Protein AF-A0A1C3L3U2-F1 (afdb_monomer)

Nearest PDB structures (foldseek):
  8bwc-assembly1_D  TM=9.252E-01  e=3.287E-11  Escherichia coli
  7tt1-assembly1_D  TM=9.263E-01  e=5.693E-11  Escherichia coli
  6sn7-assembly1_D  TM=9.229E-01  e=4.963E-11  Escherichia coli
  2yhc-assembly1_A  TM=8.896E-01  e=2.147E-10  Escherichia coli BL21(DE3)
  6sn0-assembly1_D  TM=9.068E-01  e=1.422E-10  Escherichia coli

Sequence (236 aa):
MQIKYITLAYSIGLLLIGCLNQDCLNHKNILIKNNPSDIYLYAQQKLYNGNCNNDTLIAIKNFKFLKNYNLITSYAQQIQLNLIYAYYKLTSFSFAQSSINNFLLFNSNHPNIDYVIYMQGLINMARDSNNLLQGLFGINSNTNTKYVRTALLNFIQLINTYPNSQYSDNIKYIIYLKNSIADYELSIIKYYYKCESYIAVNKRVEKMLRNFENTKAIKKALFFYEKSYEKLYLNY

Mean predicted aligned error: 10.49 Å

Secondary structure (DSSP, 8-state):
--SHHHHHHHHHGGGSSTTTHHHHHHHHHHHHHS-HHHHHHHHHHHHHS--SHHHHHHHHHHHHHHHHTT--STTHHHHHHHHHHHHHHTT-HHHHHHHHHHHHHH-TT-TTHHHHHHHHHHHHHHHTTHHHHHHHTT------THHHHHHHHHHHHHHHH-TTSTTTT-HHHHHHHHHHHHHHHHHHHHHHHHTT-HHHHHHHHHHHHHH-TT-HHHHHHHHHHHHHHHHHHTT-

InterPro domains:
  IPR011990 Tetratricopeptide-like helical domain superfamily [G3DSA:1.25.40.10] (34-235)
  IPR017689 Outer membrane protein assembly factor BamD [TIGR03302] (5-234)
  IPR039565 Outer membrane lipoprotein BamD-like [PF13525] (34-234)

pLDDT: mean 83.55, std 17.19, range [43.31, 97.81]

Solvent-accessible surface area (backbone atoms only — not comparable to full-atom values): 13063 Å² total; per-residue (Å²): 143,70,73,76,62,59,63,59,54,61,65,60,65,69,68,74,73,65,78,70,54,57,63,57,52,52,54,52,53,55,63,74,74,48,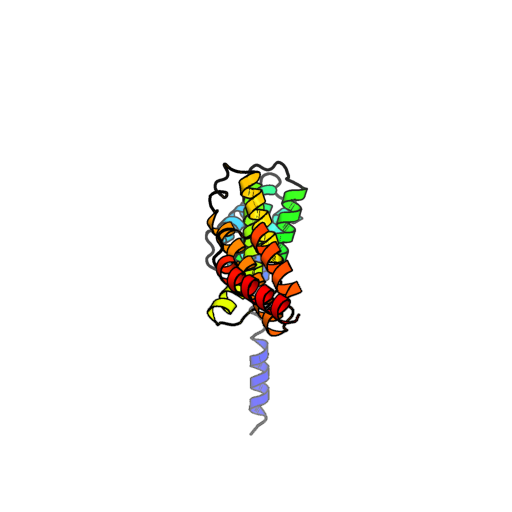57,60,67,55,45,50,51,52,19,49,47,23,53,74,73,36,92,47,71,66,32,32,52,51,16,47,53,42,43,47,51,41,58,76,67,62,62,48,72,93,50,45,67,57,44,51,54,50,43,29,50,43,23,50,76,67,67,36,48,70,62,17,51,54,45,44,55,51,44,52,72,78,44,76,83,46,92,63,48,60,57,51,38,48,51,51,16,52,47,27,42,54,73,46,43,73,47,57,60,30,54,75,69,70,44,78,68,90,63,77,60,60,38,41,52,53,13,38,50,32,49,52,48,34,37,73,76,34,65,86,40,93,75,35,80,54,54,64,57,47,55,50,40,49,42,56,53,36,46,53,54,39,54,52,37,55,50,32,49,75,67,68,35,34,71,60,25,42,57,49,42,57,51,41,59,78,72,36,68,96,37,75,36,49,66,60,34,49,56,54,37,56,53,27,50,53,56,63,64,70,76,111

Organism: NCBI:txid1835721

Foldseek 3Di:
DPPVVVVVVVVVVVPPPPPPVPVVVVLVVVLVPDQLVVLQVQLVCLLPVNPDLVSLVSSLVSLCVCQVVVRDPPCNLVSLVSNLSSCVVNLVLVSNVVSLVVSCVPPVPPPCNLVSLLSLLVSLVVVCCVVVVCVVVVNPPLDDCVSLVSSLVSLVCSCVVPVPDPSNVPCVSNLVSLLVVLVSLLVVLVVCVVVLVLVVLQVSLVVCVVRRPPHPSNVVSVVSNVVSVVSVVVVD

Structure (mmCIF, N/CA/C/O backbone):
data_AF-A0A1C3L3U2-F1
#
_entry.id   AF-A0A1C3L3U2-F1
#
loop_
_atom_site.group_PDB
_atom_site.id
_atom_site.type_symbol
_atom_site.label_atom_id
_atom_site.label_alt_id
_atom_site.label_comp_id
_atom_site.label_asym_id
_atom_site.label_entity_id
_atom_site.label_seq_id
_atom_site.pdbx_PDB_ins_code
_atom_site.Cartn_x
_atom_site.Cartn_y
_atom_site.Cartn_z
_atom_site.occupancy
_atom_site.B_iso_or_equiv
_atom_site.auth_seq_id
_atom_site.auth_comp_id
_atom_site.auth_asym_id
_atom_site.auth_atom_id
_atom_site.pdbx_PDB_model_num
ATOM 1 N N . MET A 1 1 ? 58.243 -28.781 17.126 1.00 51.75 1 MET A N 1
ATOM 2 C CA . MET A 1 1 ? 57.515 -29.049 15.862 1.00 51.75 1 MET A CA 1
ATOM 3 C C . MET A 1 1 ? 56.218 -28.224 15.762 1.00 51.75 1 MET A C 1
ATOM 5 O O . MET A 1 1 ? 55.144 -28.799 15.695 1.00 51.75 1 MET A O 1
ATOM 9 N N . GLN A 1 2 ? 56.279 -26.885 15.758 1.00 52.62 2 GLN A N 1
ATOM 10 C CA . GLN A 1 2 ? 55.066 -26.037 15.651 1.00 52.62 2 GLN A CA 1
ATOM 11 C C . GLN A 1 2 ? 55.178 -24.897 14.618 1.00 52.62 2 GLN A C 1
ATOM 13 O O . GLN A 1 2 ? 54.177 -24.288 14.269 1.00 52.62 2 GLN A O 1
ATOM 18 N N . ILE A 1 3 ? 56.363 -24.661 14.042 1.00 56.56 3 ILE A N 1
ATOM 19 C CA . ILE A 1 3 ? 56.593 -23.543 13.104 1.00 56.56 3 ILE A CA 1
ATOM 20 C C . ILE A 1 3 ? 56.207 -23.898 11.650 1.00 56.56 3 ILE A C 1
ATOM 22 O O . ILE A 1 3 ? 55.901 -23.012 10.861 1.00 56.56 3 ILE A O 1
ATOM 26 N N . LYS A 1 4 ? 56.123 -25.190 11.290 1.00 49.16 4 LYS A N 1
ATOM 27 C CA . LYS A 1 4 ? 55.771 -25.627 9.919 1.00 49.16 4 LYS A CA 1
ATOM 28 C C . LYS A 1 4 ? 54.287 -25.456 9.555 1.00 49.16 4 LYS A C 1
ATOM 30 O O . LYS A 1 4 ? 53.963 -25.431 8.375 1.00 49.16 4 LYS A O 1
ATOM 35 N N . TYR A 1 5 ? 53.395 -25.332 10.539 1.00 54.31 5 TYR A N 1
ATOM 36 C CA . TYR A 1 5 ? 51.950 -25.225 10.291 1.00 54.31 5 TYR A CA 1
ATOM 37 C C . TYR A 1 5 ? 51.476 -23.781 10.062 1.00 54.31 5 TYR A C 1
ATOM 39 O O . TYR A 1 5 ? 50.446 -23.568 9.430 1.00 54.31 5 TYR A O 1
ATOM 47 N N . ILE A 1 6 ? 52.246 -22.784 10.511 1.00 56.19 6 ILE A N 1
ATOM 48 C CA . ILE A 1 6 ? 51.883 -21.362 10.383 1.00 56.19 6 ILE A CA 1
ATOM 49 C C . ILE A 1 6 ? 52.125 -20.861 8.950 1.00 56.19 6 ILE A C 1
ATOM 51 O O . ILE A 1 6 ? 51.336 -20.081 8.421 1.00 56.19 6 ILE A O 1
ATOM 55 N N . THR A 1 7 ? 53.162 -21.361 8.273 1.00 54.81 7 THR A N 1
ATOM 56 C CA . THR A 1 7 ? 53.458 -20.994 6.878 1.00 54.81 7 THR A CA 1
ATOM 57 C C . THR A 1 7 ? 52.479 -21.615 5.877 1.00 54.81 7 THR A C 1
ATOM 59 O O . THR A 1 7 ? 52.235 -21.024 4.829 1.00 54.81 7 THR A O 1
ATOM 62 N N . LEU A 1 8 ? 51.860 -22.754 6.212 1.00 51.31 8 LEU A N 1
ATOM 63 C CA . LEU A 1 8 ? 50.839 -23.396 5.376 1.00 51.31 8 LEU A CA 1
ATOM 64 C C . LEU A 1 8 ? 49.473 -22.684 5.458 1.00 51.31 8 LEU A C 1
ATOM 66 O O . LEU A 1 8 ? 48.711 -22.690 4.498 1.00 51.31 8 LEU A O 1
ATOM 70 N N . ALA A 1 9 ? 49.163 -22.036 6.585 1.00 54.53 9 ALA A N 1
ATOM 71 C CA . ALA A 1 9 ? 47.916 -21.285 6.749 1.00 54.53 9 ALA A CA 1
ATOM 72 C C . ALA A 1 9 ? 47.908 -19.974 5.938 1.00 54.53 9 ALA A C 1
ATOM 74 O O . ALA A 1 9 ? 46.864 -19.556 5.437 1.00 54.53 9 ALA A O 1
ATOM 75 N N . TYR A 1 10 ? 49.077 -19.351 5.752 1.00 53.47 10 TYR A N 1
ATOM 76 C CA . TYR A 1 10 ? 49.203 -18.097 5.001 1.00 53.47 10 TYR A CA 1
ATOM 77 C C . TYR A 1 10 ? 49.028 -18.272 3.483 1.00 53.47 10 TYR A C 1
ATOM 79 O O . TYR A 1 10 ? 48.541 -17.360 2.818 1.00 53.47 10 TYR A O 1
ATOM 87 N N . SER A 1 11 ? 49.358 -19.442 2.925 1.00 51.50 11 SER A N 1
ATOM 88 C CA . SER A 1 11 ? 49.170 -19.717 1.492 1.00 51.50 11 SER A CA 1
ATOM 89 C C . SER A 1 11 ? 47.718 -20.048 1.121 1.00 51.50 11 SER A C 1
ATOM 91 O O . SER A 1 11 ? 47.313 -19.819 -0.016 1.00 51.50 11 SER A O 1
ATOM 93 N N . ILE A 1 12 ? 46.906 -20.511 2.077 1.00 54.34 12 ILE A N 1
ATOM 94 C CA . ILE A 1 12 ? 45.480 -20.817 1.861 1.00 54.34 12 ILE A CA 1
ATOM 95 C C . ILE A 1 12 ? 44.616 -19.542 1.946 1.00 54.34 12 ILE A C 1
ATOM 97 O O . ILE A 1 12 ? 43.594 -19.439 1.268 1.00 54.34 12 ILE A O 1
ATOM 101 N N . GLY A 1 13 ? 45.053 -18.521 2.695 1.00 48.56 13 GLY A N 1
ATOM 102 C CA . GLY A 1 13 ? 44.336 -17.243 2.830 1.00 48.56 13 GLY A CA 1
ATOM 103 C C . GLY A 1 13 ? 44.282 -16.383 1.558 1.00 48.56 13 GLY A C 1
ATOM 104 O O . GLY A 1 13 ? 43.363 -15.583 1.398 1.00 48.56 13 GLY A O 1
ATOM 105 N N . LEU A 1 14 ? 45.216 -16.566 0.618 1.00 51.41 14 LEU A N 1
ATOM 106 C CA . LEU A 1 14 ? 45.294 -15.775 -0.621 1.00 51.41 14 LEU A CA 1
ATOM 107 C C . LEU A 1 14 ? 44.433 -16.313 -1.778 1.00 51.41 14 LEU A C 1
ATOM 109 O O . LEU A 1 14 ? 44.274 -15.625 -2.783 1.00 51.41 14 LEU A O 1
ATOM 113 N N . LEU A 1 15 ? 43.824 -17.495 -1.640 1.00 49.16 15 LEU A N 1
ATOM 114 C CA . LEU A 1 15 ? 43.011 -18.115 -2.698 1.00 49.16 15 LEU A CA 1
ATOM 115 C C . LEU A 1 15 ? 41.508 -17.796 -2.625 1.00 49.16 15 LEU A C 1
ATOM 117 O O . LEU A 1 15 ? 40.779 -18.101 -3.565 1.00 49.16 15 LEU A O 1
ATOM 121 N N . LEU A 1 16 ? 41.029 -17.133 -1.568 1.00 50.16 16 LEU A N 1
ATOM 122 C CA . LEU A 1 16 ? 39.590 -16.875 -1.381 1.00 50.16 16 LEU A CA 1
ATOM 123 C C . LEU A 1 16 ? 39.114 -15.476 -1.805 1.00 50.16 16 LEU A C 1
ATOM 125 O O . LEU A 1 16 ? 37.917 -15.206 -1.774 1.00 50.16 16 LEU A O 1
ATOM 129 N N . ILE A 1 17 ? 40.004 -14.596 -2.272 1.00 54.94 17 ILE A N 1
ATOM 130 C CA . ILE A 1 17 ? 39.632 -13.223 -2.679 1.00 54.94 17 ILE A CA 1
ATOM 131 C C . ILE A 1 17 ? 39.402 -13.117 -4.207 1.00 54.94 17 ILE A C 1
ATOM 133 O O . ILE A 1 17 ? 38.905 -12.111 -4.709 1.00 54.94 17 ILE A O 1
ATOM 137 N N . GLY A 1 18 ? 39.684 -14.179 -4.970 1.00 48.53 18 GLY A N 1
ATOM 138 C CA . GLY A 1 18 ? 39.635 -14.156 -6.439 1.00 48.53 18 GLY A CA 1
ATOM 139 C C . GLY A 1 18 ? 38.252 -14.303 -7.092 1.00 48.53 18 GLY A C 1
ATOM 140 O O . GLY A 1 18 ? 38.104 -13.957 -8.260 1.00 48.53 18 GLY A O 1
ATOM 141 N N . CYS A 1 19 ? 37.224 -14.784 -6.386 1.00 49.25 19 CYS A N 1
ATOM 142 C CA . CYS A 1 19 ? 35.981 -15.223 -7.046 1.00 49.25 19 CYS A CA 1
ATOM 143 C C . CYS A 1 19 ? 34.857 -14.175 -7.136 1.00 49.25 19 CYS A C 1
ATOM 145 O O . CYS A 1 19 ? 33.821 -14.462 -7.723 1.00 49.25 19 CYS A O 1
ATOM 147 N N . LEU A 1 20 ? 35.030 -12.956 -6.612 1.00 46.34 20 LEU A N 1
ATOM 148 C CA . LEU A 1 20 ? 33.982 -11.918 -6.684 1.00 46.34 20 LEU A CA 1
ATOM 149 C C . LEU A 1 20 ? 34.154 -10.938 -7.857 1.00 46.34 20 LEU A C 1
ATOM 151 O O . LEU A 1 20 ? 33.200 -10.269 -8.256 1.00 46.34 20 LEU A O 1
ATOM 155 N N . ASN A 1 21 ? 35.350 -10.862 -8.448 1.00 51.50 21 ASN A N 1
ATOM 156 C CA . ASN A 1 21 ? 35.651 -9.862 -9.477 1.00 51.50 21 ASN A CA 1
ATOM 157 C C . ASN A 1 21 ? 35.354 -10.343 -10.906 1.00 51.50 21 ASN A C 1
ATOM 159 O O . ASN A 1 21 ? 35.013 -9.520 -11.759 1.00 51.50 21 ASN A O 1
ATOM 163 N N . GLN A 1 22 ? 35.421 -11.654 -11.163 1.00 50.91 22 GLN A N 1
ATOM 164 C CA . GLN A 1 22 ? 35.251 -12.230 -12.502 1.00 50.91 22 GLN A CA 1
ATOM 165 C C . GLN A 1 22 ? 33.840 -11.970 -13.062 1.00 50.91 22 GLN A C 1
ATOM 167 O O . GLN A 1 22 ? 33.704 -11.465 -14.176 1.00 50.91 22 GLN A O 1
ATOM 172 N N . ASP A 1 23 ? 32.789 -12.208 -12.273 1.00 53.84 23 ASP A N 1
ATOM 173 C CA . ASP A 1 23 ? 31.394 -12.033 -12.711 1.00 53.84 23 ASP A CA 1
ATOM 174 C C . ASP A 1 23 ? 31.020 -10.561 -12.931 1.00 53.84 23 ASP A C 1
ATOM 176 O O . ASP A 1 23 ? 30.289 -10.208 -13.863 1.00 53.84 23 ASP A O 1
ATOM 180 N N . CYS A 1 24 ? 31.565 -9.668 -12.101 1.00 52.47 24 CYS A N 1
ATOM 181 C CA . CYS A 1 24 ? 31.302 -8.235 -12.191 1.00 52.47 24 CYS A C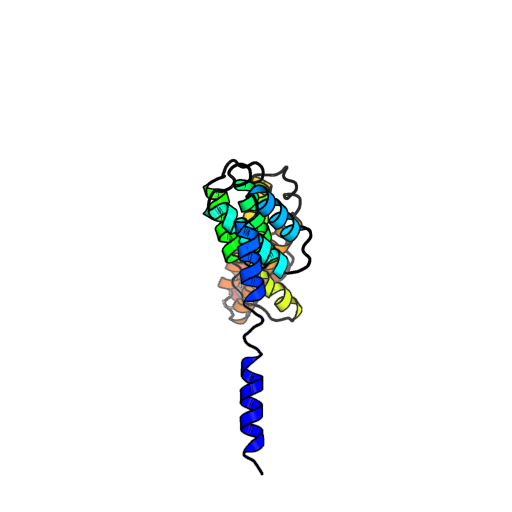A 1
ATOM 182 C C . CYS A 1 24 ? 31.976 -7.607 -13.424 1.00 52.47 24 CYS A C 1
ATOM 184 O O . CYS A 1 24 ? 31.360 -6.786 -14.115 1.00 52.47 24 CYS A O 1
ATOM 186 N N . LEU A 1 25 ? 33.209 -8.032 -13.732 1.00 49.09 25 LEU A N 1
ATOM 187 C CA . LEU A 1 25 ? 33.948 -7.628 -14.931 1.00 49.09 25 LEU A CA 1
ATOM 188 C C . LEU A 1 25 ? 33.316 -8.204 -16.203 1.00 49.09 25 LEU A C 1
ATOM 190 O O . LEU A 1 25 ? 33.133 -7.469 -17.175 1.00 49.09 25 LEU A O 1
ATOM 194 N N . ASN A 1 26 ? 32.885 -9.467 -16.180 1.00 55.78 26 ASN A N 1
ATOM 195 C CA . ASN A 1 26 ? 32.249 -10.099 -17.333 1.00 55.78 26 ASN A CA 1
ATOM 196 C C . ASN A 1 26 ? 30.896 -9.439 -17.666 1.00 55.78 26 ASN A C 1
ATOM 198 O O . ASN A 1 26 ? 30.629 -9.105 -18.818 1.00 55.78 26 ASN A O 1
ATOM 202 N N . HIS A 1 27 ? 30.082 -9.106 -16.655 1.00 57.19 27 HIS A N 1
ATOM 203 C CA . HIS A 1 27 ? 28.844 -8.339 -16.849 1.00 57.19 27 HIS A CA 1
ATOM 204 C C . HIS A 1 27 ? 29.103 -6.927 -17.404 1.00 57.19 27 HIS A C 1
ATOM 206 O O . HIS A 1 27 ? 28.310 -6.418 -18.199 1.00 57.19 27 HIS A O 1
ATOM 212 N N . LYS A 1 28 ? 30.172 -6.249 -16.971 1.00 54.78 28 LYS A N 1
ATOM 213 C CA . LYS A 1 28 ? 30.525 -4.920 -17.497 1.00 54.78 28 LYS A CA 1
ATOM 214 C C . LYS A 1 28 ? 30.929 -5.004 -18.974 1.00 54.78 28 LYS A C 1
ATOM 216 O O . LYS A 1 28 ? 30.507 -4.159 -19.753 1.00 54.78 28 LYS A O 1
ATOM 221 N N . ASN A 1 29 ? 31.648 -6.053 -19.367 1.00 55.19 29 ASN A N 1
ATOM 222 C CA . ASN A 1 29 ? 32.019 -6.293 -20.762 1.00 55.19 29 ASN A CA 1
ATOM 223 C C . ASN A 1 29 ? 30.812 -6.647 -21.647 1.00 55.19 29 ASN A C 1
ATOM 225 O O . ASN A 1 29 ? 30.734 -6.170 -22.776 1.00 55.19 29 ASN A O 1
ATOM 229 N N . ILE A 1 30 ? 29.835 -7.400 -21.128 1.00 58.62 30 ILE A N 1
ATOM 230 C CA . ILE A 1 30 ? 28.567 -7.689 -21.829 1.00 58.62 30 ILE A CA 1
ATOM 231 C C . ILE A 1 30 ? 27.774 -6.396 -22.098 1.00 58.62 30 ILE A C 1
ATOM 233 O O . ILE A 1 30 ? 27.254 -6.207 -23.192 1.00 58.62 30 ILE A O 1
ATOM 237 N N . LEU A 1 31 ? 27.725 -5.475 -21.130 1.00 60.31 31 LEU A N 1
ATOM 238 C CA . LEU A 1 31 ? 27.042 -4.180 -21.274 1.00 60.31 31 LEU A CA 1
ATOM 239 C C . LEU A 1 31 ? 27.673 -3.261 -22.330 1.00 60.31 31 LEU A C 1
ATOM 241 O O . LEU A 1 31 ? 26.962 -2.499 -22.972 1.00 60.31 31 LEU A O 1
ATOM 245 N N . ILE A 1 32 ? 28.998 -3.302 -22.486 1.00 56.84 32 ILE A N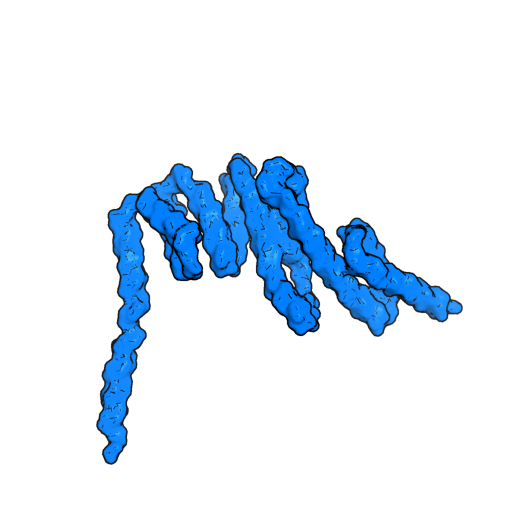 1
ATOM 246 C CA . ILE A 1 32 ? 29.744 -2.415 -23.396 1.00 56.84 32 ILE A CA 1
ATOM 247 C C . ILE A 1 32 ? 29.670 -2.906 -24.851 1.00 56.84 32 ILE A C 1
ATOM 249 O O . ILE A 1 32 ? 29.830 -2.114 -25.775 1.00 56.84 32 ILE A O 1
ATOM 253 N N . LYS A 1 33 ? 29.420 -4.202 -25.069 1.00 60.84 33 LYS A N 1
ATOM 254 C CA . LYS A 1 33 ? 29.471 -4.827 -26.398 1.00 60.84 33 LYS A CA 1
ATOM 255 C C . LYS A 1 33 ? 28.118 -4.878 -27.124 1.00 60.84 33 LYS A C 1
ATOM 257 O O . LYS A 1 33 ? 28.099 -5.084 -28.333 1.00 60.84 33 LYS A O 1
ATOM 262 N N . ASN A 1 34 ? 27.009 -4.683 -26.411 1.00 68.12 34 ASN A N 1
ATOM 263 C CA . ASN A 1 34 ? 25.662 -4.936 -26.927 1.00 68.12 34 ASN A CA 1
ATOM 264 C C . ASN A 1 34 ? 24.915 -3.635 -27.280 1.00 68.12 34 ASN A C 1
ATOM 266 O O . ASN A 1 34 ? 25.027 -2.635 -26.571 1.00 68.12 34 ASN A O 1
ATOM 270 N N . ASN A 1 35 ? 24.109 -3.656 -28.350 1.00 85.94 35 ASN A N 1
ATOM 271 C CA . ASN A 1 35 ? 23.211 -2.552 -28.712 1.00 85.94 35 ASN A CA 1
ATOM 272 C C . ASN A 1 35 ? 22.197 -2.321 -27.566 1.00 85.94 35 ASN A C 1
ATOM 274 O O . ASN A 1 35 ? 21.740 -3.302 -26.972 1.00 85.94 35 ASN A O 1
ATOM 278 N N . PRO A 1 36 ? 21.803 -1.073 -27.233 1.00 87.88 36 PRO A N 1
ATOM 279 C CA . PRO A 1 36 ? 20.778 -0.804 -26.224 1.00 87.88 36 PRO A CA 1
ATOM 280 C C . PRO A 1 36 ? 19.539 -1.716 -26.282 1.00 87.88 36 PRO A C 1
ATOM 282 O O . PRO A 1 36 ? 19.089 -2.199 -25.241 1.00 87.88 36 PRO A O 1
ATOM 285 N N . SER A 1 37 ? 19.022 -2.023 -27.477 1.00 89.00 37 SER A N 1
ATOM 286 C CA . SER A 1 37 ? 17.882 -2.943 -27.638 1.00 89.00 37 SER A CA 1
ATOM 287 C C . SER A 1 37 ? 18.163 -4.350 -27.089 1.00 89.00 37 SER A C 1
ATOM 289 O O . SER A 1 37 ? 17.319 -4.929 -26.405 1.00 89.00 37 SER A O 1
ATOM 291 N N . ASP A 1 38 ? 19.364 -4.883 -27.312 1.00 90.31 38 ASP A N 1
ATOM 292 C CA . ASP A 1 38 ? 19.758 -6.211 -26.829 1.00 90.31 38 ASP A CA 1
ATOM 293 C C . ASP A 1 38 ? 19.882 -6.226 -25.305 1.00 90.31 38 ASP A C 1
ATOM 295 O O . ASP A 1 38 ? 19.449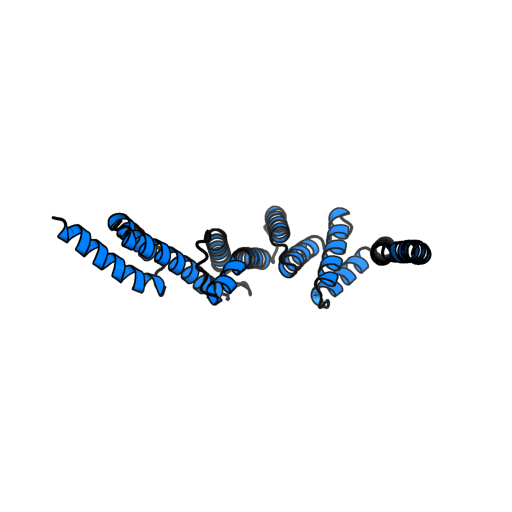 -7.168 -24.641 1.00 90.31 38 ASP A O 1
ATOM 299 N N . ILE A 1 39 ? 20.415 -5.143 -24.728 1.00 91.00 39 ILE A N 1
ATOM 300 C CA . ILE A 1 39 ? 20.486 -4.954 -23.273 1.00 91.00 39 ILE A CA 1
ATOM 301 C C . ILE A 1 39 ? 19.074 -4.949 -22.674 1.00 91.00 39 ILE A C 1
ATOM 303 O O . ILE A 1 39 ? 18.843 -5.549 -21.621 1.00 91.00 39 ILE A O 1
ATOM 307 N N . TYR A 1 40 ? 18.117 -4.299 -23.340 1.00 92.94 40 TYR A N 1
ATOM 308 C CA . TYR A 1 40 ? 16.726 -4.251 -22.899 1.00 92.94 40 TYR A CA 1
ATOM 309 C C . TYR A 1 40 ? 16.062 -5.633 -22.935 1.00 92.94 40 TYR A C 1
ATOM 311 O O . TYR A 1 40 ? 15.445 -6.039 -21.947 1.00 92.94 40 TYR A O 1
ATOM 319 N N . LEU A 1 41 ? 16.218 -6.377 -24.034 1.00 92.62 41 LEU A N 1
ATOM 320 C CA . LEU A 1 41 ? 15.684 -7.736 -24.169 1.00 92.62 41 LEU A CA 1
ATOM 321 C C . LEU A 1 41 ? 16.305 -8.690 -23.145 1.00 92.62 41 LEU A C 1
ATOM 323 O O . LEU A 1 41 ? 15.584 -9.434 -22.480 1.00 92.62 41 LEU A O 1
ATOM 327 N N . TYR A 1 42 ? 17.620 -8.608 -22.941 1.00 92.25 42 TYR A N 1
ATOM 328 C CA . TYR A 1 42 ? 18.318 -9.386 -21.922 1.00 92.25 42 TYR A CA 1
ATOM 329 C C . TYR A 1 42 ? 17.799 -9.075 -20.510 1.00 92.25 42 TYR A C 1
ATOM 331 O O . TYR A 1 42 ? 17.528 -9.984 -19.723 1.00 92.25 42 TYR A O 1
ATOM 339 N N . ALA A 1 43 ? 17.591 -7.795 -20.190 1.00 94.25 43 ALA A N 1
ATOM 340 C CA . ALA A 1 43 ? 17.028 -7.380 -18.909 1.00 94.25 43 ALA A CA 1
ATOM 341 C C . ALA A 1 43 ? 15.598 -7.903 -18.703 1.00 94.25 43 ALA A C 1
ATOM 343 O O . ALA A 1 43 ? 15.274 -8.378 -17.614 1.00 94.25 43 ALA A O 1
ATOM 344 N N . GLN A 1 44 ? 14.753 -7.861 -19.738 1.00 94.31 44 GLN A N 1
ATOM 345 C CA . GLN A 1 44 ? 13.408 -8.435 -19.691 1.00 94.31 44 GLN A CA 1
ATOM 346 C C . GLN A 1 44 ? 13.438 -9.944 -19.460 1.00 94.31 44 GLN A C 1
ATOM 348 O O . GLN A 1 44 ? 12.747 -10.436 -18.570 1.00 94.31 44 GLN A O 1
ATOM 353 N N . GLN A 1 45 ? 14.272 -10.670 -20.206 1.00 94.19 45 GLN A N 1
ATOM 354 C CA . GLN A 1 45 ? 14.427 -12.112 -20.036 1.00 94.19 45 GLN A CA 1
ATOM 355 C C . GLN A 1 45 ? 14.824 -12.445 -18.594 1.00 94.19 45 GLN A C 1
ATOM 357 O O . GLN A 1 45 ? 14.239 -13.331 -17.978 1.00 94.19 45 GLN A O 1
ATOM 362 N N . LYS A 1 46 ? 15.771 -11.699 -18.018 1.00 93.06 46 LYS A N 1
ATOM 363 C CA . LYS A 1 46 ? 16.191 -11.878 -16.623 1.00 93.06 46 LYS A CA 1
ATOM 364 C C . LYS A 1 46 ? 15.104 -11.527 -15.609 1.00 93.06 46 LYS A C 1
ATOM 366 O O . LYS A 1 46 ? 15.018 -12.174 -14.569 1.00 93.06 46 LYS A O 1
ATOM 371 N N . LEU A 1 47 ? 14.253 -10.548 -15.900 1.00 93.94 47 LEU A N 1
ATOM 372 C CA . LEU A 1 47 ? 13.155 -10.166 -15.013 1.00 93.94 47 LEU A CA 1
ATOM 373 C C . LEU A 1 47 ? 12.028 -11.210 -14.985 1.00 93.94 47 LEU A C 1
ATOM 375 O O . LEU A 1 47 ? 11.567 -11.576 -13.899 1.00 93.94 47 LEU A O 1
ATOM 379 N N . TYR A 1 48 ? 11.595 -11.666 -16.164 1.00 89.50 48 TYR A N 1
ATOM 380 C CA . TYR A 1 48 ? 10.401 -12.502 -16.333 1.00 89.50 48 TYR A CA 1
ATOM 381 C C . TYR A 1 48 ? 10.695 -14.004 -16.334 1.00 89.50 48 TYR A C 1
ATOM 383 O O . TYR A 1 48 ? 9.916 -14.761 -15.765 1.00 89.50 48 TYR A O 1
ATOM 391 N N . ASN A 1 49 ? 11.834 -14.429 -16.886 1.00 86.31 49 ASN A N 1
ATOM 392 C CA . ASN A 1 49 ? 12.217 -15.846 -16.956 1.00 86.31 49 ASN A CA 1
ATOM 393 C C . ASN A 1 49 ? 13.251 -16.222 -15.879 1.00 86.31 49 ASN A C 1
ATOM 395 O O . ASN A 1 49 ? 13.629 -17.385 -15.761 1.00 86.31 49 ASN A O 1
ATOM 399 N N . GLY A 1 50 ? 13.747 -15.239 -15.120 1.00 73.69 50 GLY A N 1
ATOM 400 C CA . GLY A 1 50 ? 14.677 -15.458 -14.017 1.00 73.69 50 GLY A CA 1
ATOM 401 C C . GLY A 1 50 ? 13.966 -15.959 -12.761 1.00 73.69 50 GLY A C 1
ATOM 402 O O . GLY A 1 50 ? 13.027 -15.326 -12.264 1.00 73.69 50 GLY A O 1
ATOM 403 N N . ASN A 1 51 ? 14.473 -17.062 -12.210 1.00 78.88 51 ASN A N 1
ATOM 404 C CA . ASN A 1 51 ? 13.912 -17.713 -11.021 1.00 78.88 51 ASN A CA 1
ATOM 405 C C . ASN A 1 51 ? 14.517 -17.194 -9.709 1.00 78.88 51 ASN A C 1
ATOM 407 O O . ASN A 1 51 ? 13.985 -17.468 -8.636 1.00 78.88 51 ASN A O 1
ATOM 411 N N . CYS A 1 52 ? 15.614 -16.436 -9.781 1.00 84.94 52 CYS A N 1
ATOM 412 C CA . CYS A 1 52 ? 16.393 -16.041 -8.613 1.00 84.94 52 CYS A CA 1
ATOM 413 C C . CYS A 1 52 ? 16.454 -14.517 -8.436 1.00 84.94 52 CYS A C 1
ATOM 415 O O . CYS A 1 52 ? 16.399 -13.738 -9.393 1.00 84.94 52 CYS A O 1
ATOM 417 N N . ASN A 1 53 ? 16.681 -14.079 -7.194 1.00 90.31 53 ASN A N 1
ATOM 418 C CA . ASN A 1 53 ? 16.912 -12.665 -6.872 1.00 90.31 53 ASN A CA 1
ATOM 419 C C . ASN A 1 53 ? 18.109 -12.083 -7.644 1.00 90.31 53 ASN A C 1
ATOM 421 O O . ASN A 1 53 ? 18.072 -10.922 -8.049 1.00 90.31 53 ASN A O 1
ATOM 425 N N . ASN A 1 54 ? 19.137 -12.896 -7.913 1.00 91.00 54 ASN A N 1
ATOM 426 C CA . ASN A 1 54 ? 20.302 -12.470 -8.686 1.00 91.00 54 ASN A CA 1
ATOM 427 C C . ASN A 1 54 ? 19.937 -12.046 -10.121 1.00 91.00 54 ASN A C 1
ATOM 429 O O . ASN A 1 54 ? 20.390 -11.004 -10.588 1.00 91.00 54 ASN A O 1
ATOM 433 N N . ASP A 1 55 ? 19.052 -12.781 -10.802 1.00 91.25 55 ASP A N 1
ATOM 434 C CA . ASP A 1 55 ? 18.593 -12.399 -12.144 1.00 91.25 55 ASP A CA 1
ATOM 435 C C . ASP A 1 55 ? 17.811 -11.079 -12.113 1.00 91.25 55 ASP A C 1
ATOM 437 O O . ASP A 1 55 ? 17.981 -10.221 -12.979 1.00 91.25 55 ASP A O 1
ATOM 441 N N . THR A 1 56 ? 17.016 -10.860 -11.064 1.00 93.38 56 THR A N 1
ATOM 442 C CA . THR A 1 56 ? 16.284 -9.596 -10.893 1.00 93.38 56 THR A CA 1
ATOM 443 C C . THR A 1 56 ? 17.240 -8.423 -10.627 1.00 93.38 56 THR A C 1
ATOM 445 O O . THR A 1 56 ? 17.035 -7.329 -11.154 1.00 93.38 56 THR A O 1
ATOM 448 N N . LEU A 1 57 ? 18.331 -8.636 -9.880 1.00 94.81 57 LEU A N 1
ATOM 449 C CA . LEU A 1 57 ? 19.394 -7.637 -9.694 1.00 94.81 57 LEU A CA 1
ATOM 450 C C . LEU A 1 57 ? 20.102 -7.300 -11.013 1.00 94.81 57 LEU A C 1
ATOM 452 O O . LEU A 1 57 ? 20.338 -6.123 -11.300 1.00 94.81 57 LEU A O 1
ATOM 456 N N . ILE A 1 58 ? 20.389 -8.313 -11.836 1.00 92.56 58 ILE A N 1
ATOM 457 C CA . ILE A 1 58 ? 20.932 -8.136 -13.189 1.00 92.56 58 ILE A CA 1
ATOM 458 C C . ILE A 1 58 ? 19.967 -7.290 -14.026 1.00 92.56 58 ILE A C 1
ATOM 460 O O . ILE A 1 58 ? 20.387 -6.297 -14.624 1.00 92.56 58 ILE A O 1
ATOM 464 N N . ALA A 1 59 ? 18.673 -7.611 -14.030 1.00 95.06 59 ALA A N 1
ATOM 465 C CA . ALA A 1 59 ? 17.666 -6.839 -14.755 1.00 95.06 59 ALA A CA 1
ATOM 466 C C . ALA A 1 59 ? 17.649 -5.365 -14.314 1.00 95.06 59 ALA A C 1
ATOM 468 O O . ALA A 1 59 ? 17.741 -4.469 -15.152 1.00 95.06 59 ALA A O 1
ATOM 469 N N . ILE A 1 60 ? 17.640 -5.094 -13.003 1.00 96.31 60 ILE A N 1
ATOM 470 C CA . ILE A 1 60 ? 17.694 -3.726 -12.457 1.00 96.31 60 ILE A CA 1
ATOM 471 C C . ILE A 1 60 ? 18.948 -2.989 -12.923 1.00 96.31 60 ILE A C 1
ATOM 473 O O . ILE A 1 60 ? 18.857 -1.822 -13.305 1.00 96.31 60 ILE A O 1
ATOM 477 N N . LYS A 1 61 ? 20.117 -3.639 -12.899 1.00 95.12 61 LYS A N 1
ATOM 478 C CA . LYS A 1 61 ? 21.380 -3.033 -13.341 1.00 95.12 61 LYS A CA 1
ATOM 479 C C . LYS A 1 61 ? 21.310 -2.616 -14.812 1.00 95.12 61 LYS A C 1
ATOM 481 O O . LYS A 1 61 ? 21.669 -1.484 -15.132 1.00 95.12 61 LYS A O 1
ATOM 486 N N . ASN A 1 62 ? 20.801 -3.489 -15.678 1.00 93.94 62 ASN A N 1
ATOM 487 C CA . ASN A 1 62 ? 20.641 -3.211 -17.106 1.00 93.94 62 ASN A CA 1
ATOM 488 C C . ASN A 1 62 ? 19.596 -2.109 -17.364 1.00 93.94 62 ASN A C 1
ATOM 490 O O . ASN A 1 62 ? 19.874 -1.157 -18.088 1.00 93.94 62 ASN A O 1
ATOM 494 N N . PHE A 1 63 ? 18.432 -2.156 -16.710 1.00 95.81 63 PHE A N 1
ATOM 495 C CA . PHE A 1 63 ? 17.412 -1.108 -16.831 1.00 95.81 63 PHE A CA 1
ATOM 496 C C . PHE A 1 63 ? 17.899 0.259 -16.338 1.00 95.81 63 PHE A C 1
ATOM 498 O O . PHE A 1 63 ? 17.637 1.273 -16.984 1.00 95.81 63 PHE A O 1
ATOM 505 N N . LYS A 1 64 ? 18.641 0.308 -15.224 1.00 94.94 64 LYS A N 1
ATOM 506 C CA . LYS A 1 64 ? 19.275 1.544 -14.739 1.00 94.94 64 LYS A CA 1
ATOM 507 C C . LYS A 1 64 ? 20.289 2.088 -15.733 1.00 94.94 64 LYS A C 1
ATOM 509 O O . LYS A 1 64 ? 20.302 3.289 -15.959 1.00 94.94 64 LYS A O 1
ATOM 514 N N . PHE A 1 65 ? 21.122 1.222 -16.307 1.00 92.44 65 PHE A N 1
ATOM 515 C CA . PHE A 1 65 ? 22.093 1.618 -17.321 1.00 92.44 65 PHE A CA 1
ATOM 516 C C . PHE A 1 65 ? 21.388 2.277 -18.514 1.00 92.44 65 PHE A C 1
ATOM 518 O O . PHE A 1 65 ? 21.673 3.427 -18.833 1.00 92.44 65 PHE A O 1
ATOM 525 N N . LEU A 1 66 ? 20.382 1.611 -19.086 1.00 92.31 66 LEU A N 1
ATOM 526 C CA . LEU A 1 66 ? 19.605 2.153 -20.204 1.00 92.31 66 LEU A CA 1
ATOM 527 C C . LEU A 1 66 ? 18.932 3.491 -19.872 1.00 92.31 66 LEU A C 1
ATOM 529 O O . LEU A 1 66 ? 18.982 4.418 -20.679 1.00 92.31 66 LEU A O 1
ATOM 533 N N . LYS A 1 67 ? 18.338 3.600 -18.677 1.00 91.44 67 LYS A N 1
ATOM 534 C CA . LYS A 1 67 ? 17.676 4.821 -18.206 1.00 91.44 67 LYS A CA 1
ATOM 535 C C . LYS A 1 67 ? 18.661 5.972 -17.986 1.00 91.44 67 LYS A C 1
ATOM 537 O O . LYS A 1 67 ? 18.386 7.080 -18.416 1.00 91.44 67 LYS A O 1
ATOM 542 N N . ASN A 1 68 ? 19.783 5.735 -17.308 1.00 89.19 68 ASN A N 1
ATOM 543 C CA . ASN A 1 68 ? 20.712 6.798 -16.910 1.00 89.19 68 ASN A CA 1
ATOM 544 C C . ASN A 1 68 ? 21.420 7.442 -18.105 1.00 89.19 68 ASN A C 1
ATOM 546 O O . ASN A 1 68 ? 21.709 8.633 -18.073 1.00 89.19 68 ASN A O 1
ATOM 550 N N . TYR A 1 69 ? 21.693 6.655 -19.145 1.00 86.31 69 TYR A N 1
ATOM 551 C CA . TYR A 1 69 ? 22.346 7.128 -20.363 1.00 86.31 69 TYR A CA 1
ATOM 552 C C . TYR A 1 69 ? 21.348 7.513 -21.467 1.00 86.31 69 TYR A C 1
ATOM 554 O O . TYR A 1 69 ? 21.771 7.800 -22.581 1.00 86.31 69 TYR A O 1
ATOM 562 N N . ASN A 1 70 ? 20.036 7.511 -21.180 1.00 80.88 70 ASN A N 1
ATOM 563 C CA . ASN A 1 70 ? 18.964 7.801 -22.143 1.00 80.88 70 ASN A CA 1
ATOM 564 C C . ASN A 1 70 ? 19.114 7.038 -23.474 1.00 80.88 70 ASN A C 1
ATOM 566 O O . ASN A 1 70 ? 18.799 7.557 -24.541 1.00 80.88 70 ASN A O 1
ATOM 570 N N . LEU A 1 71 ? 19.597 5.793 -23.412 1.00 78.44 71 LEU A N 1
ATOM 571 C CA . LEU A 1 71 ? 20.006 5.037 -24.601 1.00 78.44 71 LEU A CA 1
ATOM 572 C C . LEU A 1 71 ? 18.821 4.545 -25.436 1.00 78.44 71 LEU A C 1
ATOM 574 O O . LEU A 1 71 ? 19.010 4.142 -26.580 1.00 78.44 71 LEU A O 1
ATOM 578 N N . ILE A 1 72 ? 17.611 4.541 -24.862 1.00 80.00 72 ILE A N 1
ATOM 579 C CA . ILE A 1 72 ? 16.388 4.122 -25.548 1.00 80.00 72 ILE A CA 1
ATOM 580 C C . ILE A 1 72 ? 15.201 4.958 -25.077 1.00 80.00 72 ILE A C 1
ATOM 582 O O . ILE A 1 72 ? 14.691 4.778 -23.969 1.00 80.00 72 ILE A O 1
ATOM 586 N N . THR A 1 73 ? 14.714 5.830 -25.950 1.00 84.00 73 THR A N 1
ATOM 587 C CA . THR A 1 73 ? 13.532 6.658 -25.686 1.00 84.00 73 THR A CA 1
ATOM 588 C C . THR A 1 73 ? 12.228 5.880 -25.866 1.00 84.00 73 THR A C 1
ATOM 590 O O . THR A 1 73 ? 11.320 6.031 -25.054 1.00 84.00 73 THR A O 1
ATOM 593 N N . SER A 1 74 ? 12.152 4.983 -26.855 1.00 87.50 74 SER A N 1
ATOM 594 C CA . SER A 1 74 ? 10.947 4.194 -27.162 1.00 87.50 74 SER A CA 1
ATOM 595 C C . SER A 1 74 ? 10.492 3.288 -26.012 1.00 87.50 74 SER A C 1
ATOM 597 O O . SER A 1 74 ? 9.296 3.120 -25.799 1.00 87.50 74 SER A O 1
ATOM 599 N N . TYR A 1 75 ? 11.430 2.748 -25.227 1.00 89.75 75 TYR A N 1
ATOM 600 C CA . TYR A 1 75 ? 11.135 1.911 -24.058 1.00 89.75 75 TYR A CA 1
ATOM 601 C C . TYR A 1 75 ? 11.293 2.648 -22.724 1.00 89.75 75 TYR A C 1
ATOM 603 O O . TYR A 1 75 ? 11.208 2.015 -21.674 1.00 89.75 75 TYR A O 1
ATOM 611 N N . ALA A 1 76 ? 11.509 3.967 -22.711 1.00 91.69 76 ALA A N 1
ATOM 612 C CA . ALA A 1 76 ? 11.847 4.698 -21.487 1.00 91.69 76 ALA A CA 1
ATOM 613 C C . ALA A 1 76 ? 10.790 4.536 -20.378 1.00 91.69 76 ALA A C 1
ATOM 615 O O . ALA A 1 76 ? 11.135 4.272 -19.224 1.00 91.69 76 ALA A O 1
ATOM 616 N N . GLN A 1 77 ? 9.505 4.640 -20.725 1.00 94.38 77 GLN A N 1
ATOM 617 C CA . GLN A 1 77 ? 8.396 4.460 -19.782 1.00 94.38 77 GLN A CA 1
ATOM 618 C C . GLN A 1 77 ? 8.272 2.999 -19.334 1.00 94.38 77 GLN A C 1
ATOM 620 O O . GLN A 1 77 ? 8.187 2.727 -18.136 1.00 94.38 77 GLN A O 1
ATOM 625 N N . GLN A 1 78 ? 8.382 2.049 -20.266 1.00 95.44 78 GLN A N 1
ATOM 626 C CA . GLN A 1 78 ? 8.345 0.620 -19.950 1.00 95.44 78 GLN A CA 1
ATOM 627 C C . GLN A 1 78 ? 9.499 0.197 -19.029 1.00 95.44 78 GLN A C 1
ATOM 629 O O . GLN A 1 78 ? 9.299 -0.576 -18.096 1.00 95.44 78 GLN A O 1
ATOM 634 N N . ILE A 1 79 ? 10.700 0.750 -19.219 1.00 95.88 79 ILE A N 1
ATOM 635 C CA . ILE A 1 79 ? 11.853 0.532 -18.336 1.00 95.88 79 ILE A CA 1
ATOM 636 C C . ILE A 1 79 ? 11.532 0.988 -16.905 1.00 95.88 79 ILE A C 1
ATOM 638 O O . ILE A 1 79 ? 11.900 0.307 -15.947 1.00 95.88 79 ILE A O 1
ATOM 642 N N . GLN A 1 80 ? 10.827 2.110 -16.729 1.00 96.00 80 GLN A N 1
ATOM 643 C CA . GLN A 1 80 ? 10.412 2.570 -15.401 1.00 96.00 80 GLN A CA 1
ATOM 644 C C . GLN A 1 80 ? 9.384 1.624 -14.763 1.00 96.00 80 GLN A C 1
ATOM 646 O O . GLN A 1 80 ? 9.529 1.298 -13.584 1.00 96.00 80 GLN A O 1
ATOM 651 N N . LEU A 1 81 ? 8.411 1.125 -15.532 1.00 97.31 81 LEU A N 1
ATOM 652 C CA . LEU A 1 81 ? 7.451 0.117 -15.063 1.00 97.31 81 LEU A CA 1
ATOM 653 C C . LEU A 1 81 ? 8.151 -1.188 -14.649 1.00 97.31 81 LEU A C 1
ATOM 655 O O . LEU A 1 81 ? 7.879 -1.729 -13.574 1.00 97.31 81 LEU A O 1
ATOM 659 N N . ASN A 1 82 ? 9.113 -1.647 -15.452 1.00 97.19 82 ASN A N 1
ATOM 660 C CA . ASN A 1 82 ? 9.916 -2.835 -15.164 1.00 97.19 82 ASN A CA 1
ATOM 661 C C . ASN A 1 82 ? 10.766 -2.646 -13.903 1.00 97.19 82 ASN A C 1
ATOM 663 O O . ASN A 1 82 ? 10.872 -3.565 -13.094 1.00 97.19 82 ASN A O 1
ATOM 667 N N . LEU A 1 83 ? 11.336 -1.454 -13.691 1.00 97.50 83 LEU A N 1
ATOM 668 C CA . LEU A 1 83 ? 12.061 -1.127 -12.462 1.00 97.50 83 LEU A CA 1
ATOM 669 C C . LEU A 1 83 ? 11.146 -1.171 -11.233 1.00 97.50 83 LEU A C 1
ATOM 671 O O . LEU A 1 83 ? 11.539 -1.752 -10.224 1.00 97.50 83 LEU A O 1
ATOM 675 N N . ILE A 1 84 ? 9.931 -0.613 -11.306 1.00 97.81 84 ILE A N 1
ATOM 676 C CA . ILE A 1 84 ? 8.944 -0.688 -10.212 1.00 97.81 84 ILE A CA 1
ATOM 677 C C . ILE A 1 84 ? 8.670 -2.152 -9.847 1.00 97.81 84 ILE A C 1
ATOM 679 O O . ILE A 1 84 ? 8.779 -2.522 -8.675 1.00 97.81 84 ILE A O 1
ATOM 683 N N . TYR A 1 85 ? 8.382 -2.991 -10.847 1.00 96.75 85 TYR A N 1
ATOM 684 C CA . TYR A 1 85 ? 8.139 -4.419 -10.648 1.00 96.75 85 TYR A CA 1
ATOM 685 C C . TYR A 1 85 ? 9.357 -5.144 -10.063 1.00 96.75 85 TYR A C 1
ATOM 687 O O . TYR A 1 85 ? 9.237 -5.866 -9.075 1.00 96.75 85 TYR A O 1
ATOM 695 N N . ALA A 1 86 ? 10.546 -4.914 -10.621 1.00 96.88 86 ALA A N 1
ATOM 696 C CA . ALA A 1 86 ? 11.777 -5.557 -10.178 1.00 96.88 86 ALA A CA 1
ATOM 697 C C . ALA A 1 86 ? 12.125 -5.202 -8.725 1.00 96.88 86 ALA A C 1
ATOM 699 O O . ALA A 1 86 ? 12.490 -6.077 -7.939 1.00 96.88 86 ALA A O 1
ATOM 700 N N . TYR A 1 87 ? 11.964 -3.934 -8.331 1.00 96.94 87 TYR A N 1
ATOM 701 C CA . TYR A 1 87 ? 12.167 -3.527 -6.942 1.00 96.94 87 TYR A CA 1
ATOM 702 C C . TYR A 1 87 ? 11.133 -4.126 -5.998 1.00 96.94 87 TYR A C 1
ATOM 704 O O . TYR A 1 87 ? 11.493 -4.502 -4.885 1.00 96.94 87 TYR A O 1
ATOM 712 N N . TYR A 1 88 ? 9.871 -4.232 -6.418 1.00 94.88 88 TYR A N 1
ATOM 713 C CA . TYR A 1 88 ? 8.853 -4.927 -5.636 1.00 94.88 88 TYR A CA 1
ATOM 714 C C . TYR A 1 88 ? 9.209 -6.408 -5.443 1.00 94.88 88 TYR A C 1
ATOM 716 O O . TYR A 1 88 ? 9.217 -6.878 -4.307 1.00 94.88 88 TYR A O 1
ATOM 724 N N . LYS A 1 89 ? 9.601 -7.109 -6.519 1.00 92.44 89 LYS A N 1
ATOM 725 C CA . LYS A 1 89 ? 10.024 -8.521 -6.493 1.00 92.44 89 LYS A CA 1
ATOM 726 C C . LYS A 1 89 ? 11.209 -8.753 -5.547 1.00 92.44 89 LYS A C 1
ATOM 728 O O . LYS A 1 89 ? 11.227 -9.744 -4.829 1.00 92.44 89 LYS A O 1
ATOM 733 N N . LEU A 1 90 ? 12.156 -7.814 -5.480 1.00 93.31 90 LEU A N 1
ATOM 734 C CA . LEU A 1 90 ? 13.286 -7.851 -4.539 1.00 93.31 90 LEU A CA 1
ATOM 735 C C . LEU A 1 90 ? 12.977 -7.295 -3.146 1.00 93.31 90 LEU A C 1
ATOM 737 O O . LEU A 1 90 ? 13.905 -7.068 -2.370 1.00 93.31 90 LEU A O 1
ATOM 741 N N . THR A 1 91 ? 11.717 -6.997 -2.817 1.00 92.62 91 THR A N 1
ATOM 742 C CA . THR A 1 91 ? 11.314 -6.359 -1.545 1.00 92.62 91 THR A CA 1
ATOM 743 C C . THR A 1 91 ? 12.028 -5.027 -1.260 1.00 92.62 91 THR A C 1
ATOM 745 O O . THR A 1 91 ? 12.052 -4.509 -0.146 1.00 92.62 91 THR A O 1
ATOM 748 N N . SER A 1 92 ? 12.584 -4.407 -2.303 1.00 94.19 92 SER A N 1
ATOM 749 C CA . SER A 1 92 ? 13.291 -3.128 -2.276 1.00 94.19 92 SER A CA 1
ATOM 750 C C . SER A 1 92 ? 12.296 -1.965 -2.301 1.00 94.19 92 SER A C 1
ATOM 752 O O . SER A 1 92 ? 12.308 -1.105 -3.187 1.00 94.19 92 SER A O 1
ATOM 754 N N . PHE A 1 93 ? 11.395 -1.938 -1.319 1.00 93.56 93 PHE A N 1
ATOM 755 C CA . PHE A 1 93 ? 10.206 -1.088 -1.327 1.00 93.56 93 PHE A CA 1
ATOM 756 C C . PHE A 1 93 ? 10.507 0.414 -1.357 1.00 93.56 93 PHE A C 1
ATOM 758 O O . PHE A 1 93 ? 9.708 1.178 -1.898 1.00 93.56 93 PHE A O 1
ATOM 765 N N . SER A 1 94 ? 11.629 0.869 -0.792 1.00 94.62 94 SER A N 1
ATOM 766 C CA . SER A 1 94 ? 12.053 2.278 -0.860 1.00 94.62 94 SER A CA 1
ATOM 767 C C . SER A 1 94 ? 12.374 2.709 -2.290 1.00 94.62 94 SER A C 1
ATOM 769 O O . SER A 1 94 ? 11.883 3.742 -2.747 1.00 94.62 94 SER A O 1
ATOM 771 N N . PHE A 1 95 ? 13.115 1.881 -3.030 1.00 96.81 95 PHE 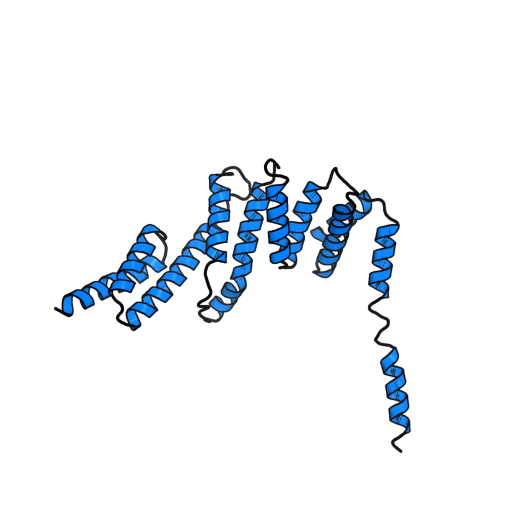A N 1
ATOM 772 C CA . PHE A 1 95 ? 13.414 2.129 -4.440 1.00 96.81 95 PHE A CA 1
ATOM 773 C C . PHE A 1 95 ? 12.169 2.011 -5.321 1.00 96.81 95 PHE A C 1
ATOM 775 O O . PHE A 1 95 ? 11.985 2.824 -6.230 1.00 96.81 95 PHE A O 1
ATOM 782 N N . ALA A 1 96 ? 11.287 1.054 -5.022 1.00 97.06 96 ALA A N 1
ATOM 783 C CA . ALA A 1 96 ? 10.017 0.904 -5.724 1.00 97.06 96 ALA A CA 1
ATOM 784 C C . ALA A 1 96 ? 9.140 2.158 -5.562 1.00 97.06 96 ALA A C 1
ATOM 786 O O . ALA A 1 96 ? 8.697 2.729 -6.554 1.00 97.06 96 ALA A O 1
ATOM 787 N N . GLN A 1 97 ? 8.980 2.654 -4.330 1.00 96.12 97 GLN A N 1
ATOM 788 C CA . GLN A 1 97 ? 8.202 3.864 -4.047 1.00 96.12 97 GLN A CA 1
ATOM 789 C C . GLN A 1 97 ? 8.792 5.106 -4.728 1.00 96.12 97 GLN A C 1
ATOM 791 O O . GLN A 1 97 ? 8.049 5.893 -5.306 1.00 96.12 97 GLN A O 1
ATOM 796 N N . SER A 1 98 ? 10.117 5.281 -4.696 1.00 97.06 98 SER A N 1
ATOM 797 C CA . SER A 1 98 ? 10.772 6.389 -5.404 1.00 97.06 98 SER A CA 1
ATOM 798 C C . SER A 1 98 ? 10.539 6.307 -6.917 1.00 97.06 98 SER A C 1
ATOM 800 O O . SER A 1 98 ? 10.257 7.316 -7.561 1.00 97.06 98 SER A O 1
ATOM 802 N N . SER A 1 99 ? 10.587 5.098 -7.483 1.00 96.94 99 SER A N 1
ATOM 803 C CA . SER A 1 99 ? 10.328 4.875 -8.909 1.00 96.94 99 SER A CA 1
ATOM 804 C C . SER A 1 99 ? 8.876 5.172 -9.282 1.00 96.94 99 SER A C 1
ATOM 806 O O . SER A 1 99 ? 8.648 5.815 -10.300 1.00 96.94 99 SER A O 1
ATOM 808 N N . ILE A 1 100 ? 7.916 4.785 -8.435 1.00 97.56 100 ILE A N 1
ATOM 809 C CA . ILE A 1 100 ? 6.493 5.117 -8.599 1.00 97.56 100 ILE A CA 1
ATOM 810 C C . ILE A 1 100 ? 6.275 6.624 -8.564 1.00 97.56 100 ILE A C 1
ATOM 812 O O . ILE A 1 100 ? 5.652 7.161 -9.473 1.00 97.56 100 ILE A O 1
ATOM 816 N N . ASN A 1 101 ? 6.802 7.312 -7.548 1.00 96.31 101 ASN A N 1
ATOM 817 C CA . ASN A 1 101 ? 6.618 8.756 -7.412 1.00 96.31 101 ASN A CA 1
ATOM 818 C C . ASN A 1 101 ? 7.146 9.485 -8.655 1.00 96.31 101 ASN A C 1
ATOM 820 O O . ASN A 1 101 ? 6.446 10.314 -9.222 1.00 96.31 101 ASN A O 1
ATOM 824 N N . ASN A 1 102 ? 8.340 9.119 -9.127 1.00 95.25 102 ASN A N 1
ATOM 825 C CA . ASN A 1 102 ? 8.894 9.676 -10.359 1.00 95.25 102 ASN A CA 1
ATOM 826 C C . ASN A 1 102 ? 8.018 9.361 -11.579 1.00 95.25 102 ASN A C 1
ATOM 828 O O . ASN A 1 102 ? 7.775 10.242 -12.396 1.00 95.25 102 ASN A O 1
ATOM 832 N N . PHE A 1 103 ? 7.526 8.125 -11.705 1.00 96.75 103 PHE A N 1
ATOM 833 C CA . PHE A 1 103 ? 6.675 7.749 -12.830 1.00 96.75 103 PHE A CA 1
ATOM 834 C C . PHE A 1 103 ? 5.389 8.578 -12.869 1.00 96.75 103 PHE A C 1
ATOM 836 O O . PHE A 1 103 ? 5.055 9.110 -13.922 1.00 96.75 103 PHE A O 1
ATOM 843 N N . LEU A 1 104 ? 4.705 8.719 -11.730 1.00 95.19 104 LEU A N 1
ATOM 844 C CA . LEU A 1 104 ? 3.466 9.492 -11.616 1.00 95.19 104 LEU A CA 1
ATOM 845 C C . LEU A 1 104 ? 3.688 10.988 -11.876 1.00 95.19 104 LEU A C 1
ATOM 847 O O . LEU A 1 104 ? 2.827 11.625 -12.473 1.00 95.19 104 LEU A O 1
ATOM 851 N N . LEU A 1 105 ? 4.838 11.537 -11.466 1.00 94.81 105 LEU A N 1
ATOM 852 C CA . LEU A 1 105 ? 5.190 12.939 -11.711 1.00 94.81 105 LEU A CA 1
ATOM 853 C C . LEU A 1 105 ?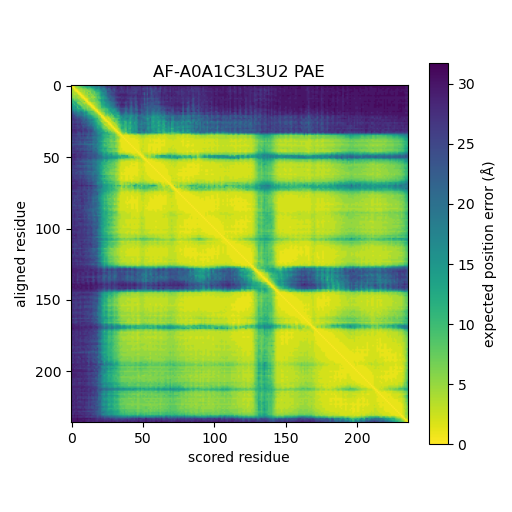 5.420 13.237 -13.197 1.00 94.81 105 LEU A C 1
ATOM 855 O O . LEU A 1 105 ? 4.960 14.261 -13.689 1.00 94.81 105 LEU A O 1
ATOM 859 N N . PHE A 1 106 ? 6.138 12.362 -13.908 1.00 93.88 106 PHE A N 1
ATOM 860 C CA . PHE A 1 106 ? 6.553 12.627 -15.291 1.00 93.88 106 PHE A CA 1
ATOM 861 C C . PHE A 1 106 ? 5.643 12.001 -16.355 1.00 93.88 106 PHE A C 1
ATOM 863 O O . PHE A 1 106 ? 5.725 12.385 -17.518 1.00 93.88 106 PHE A O 1
ATOM 870 N N . ASN A 1 107 ? 4.789 11.042 -15.991 1.00 93.81 107 ASN A N 1
ATOM 871 C CA . ASN A 1 107 ? 3.957 10.287 -16.932 1.00 93.81 107 ASN A CA 1
ATOM 872 C C . ASN A 1 107 ? 2.498 10.206 -16.456 1.00 93.81 107 ASN A C 1
ATOM 874 O O . ASN A 1 107 ? 1.887 9.142 -16.514 1.00 93.81 107 ASN A O 1
ATOM 878 N N . SER A 1 108 ? 1.936 11.325 -15.989 1.00 89.50 108 SER A N 1
ATOM 879 C CA . SER A 1 108 ? 0.584 11.416 -15.410 1.00 89.50 108 SER A CA 1
ATOM 880 C C . SER A 1 108 ? -0.575 11.114 -16.370 1.00 89.50 108 SER A C 1
ATOM 882 O O . SER A 1 108 ? -1.694 10.928 -15.905 1.00 89.50 108 SER A O 1
ATOM 884 N N . ASN A 1 109 ? -0.316 11.005 -17.678 1.00 92.00 109 ASN A N 1
ATOM 885 C CA . ASN A 1 109 ? -1.303 10.614 -18.694 1.00 92.00 109 ASN A CA 1
ATOM 886 C C . ASN A 1 109 ? -1.012 9.231 -19.311 1.00 92.00 109 ASN A C 1
ATOM 888 O O . ASN A 1 109 ? -1.560 8.885 -20.355 1.00 92.00 109 ASN A O 1
ATOM 892 N N . HIS A 1 110 ? -0.101 8.450 -18.722 1.00 95.56 110 HIS A N 1
ATOM 893 C CA . HIS A 1 110 ? 0.259 7.137 -19.251 1.00 95.56 110 HIS A CA 1
ATOM 894 C C . HIS A 1 110 ? -0.914 6.142 -19.133 1.00 95.56 110 HIS A C 1
ATOM 896 O O . HIS A 1 110 ? -1.558 6.095 -18.084 1.00 95.56 110 HIS A O 1
ATOM 902 N N . PRO A 1 111 ? -1.166 5.288 -20.146 1.00 94.31 111 PRO A N 1
ATOM 903 C CA . PRO A 1 111 ? -2.302 4.359 -20.134 1.00 94.31 111 PRO A CA 1
ATOM 904 C C . PRO A 1 111 ? -2.287 3.379 -18.950 1.00 94.31 111 PRO A C 1
ATOM 906 O O . PRO A 1 111 ? -3.340 3.029 -18.438 1.00 94.31 111 PRO A O 1
ATOM 909 N N . ASN A 1 112 ? -1.098 2.994 -18.473 1.00 95.31 112 ASN A N 1
ATOM 910 C CA . ASN A 1 112 ? -0.920 2.039 -17.367 1.00 95.31 112 ASN A CA 1
ATOM 911 C C . ASN A 1 112 ? -0.742 2.702 -15.980 1.00 95.31 112 ASN A C 1
ATOM 913 O O . ASN A 1 112 ? 0.022 2.203 -15.150 1.00 95.31 112 ASN A O 1
ATOM 917 N N . ILE A 1 113 ? -1.333 3.874 -15.720 1.00 96.31 113 ILE A N 1
ATOM 918 C CA . ILE A 1 113 ? -1.252 4.497 -14.378 1.00 96.31 113 ILE A CA 1
ATOM 919 C C . ILE A 1 113 ? -1.993 3.682 -13.325 1.00 96.31 113 ILE A C 1
ATOM 921 O O . ILE A 1 113 ? -1.552 3.609 -12.178 1.00 96.31 113 ILE A O 1
ATOM 925 N N . ASP A 1 114 ? -3.082 3.039 -13.719 1.00 95.94 114 ASP A N 1
ATOM 926 C CA . ASP A 1 114 ? -3.825 2.090 -12.902 1.00 95.94 114 ASP A CA 1
ATOM 927 C C . ASP A 1 114 ? -2.907 0.991 -12.326 1.00 95.94 114 ASP A C 1
ATOM 929 O O . ASP A 1 114 ? -2.903 0.759 -11.115 1.00 95.94 114 ASP A O 1
ATOM 933 N N . TYR A 1 115 ? -2.026 0.409 -13.146 1.00 96.50 115 TYR A N 1
ATOM 934 C CA . TYR A 1 115 ? -0.994 -0.533 -12.706 1.00 96.50 115 TYR A CA 1
ATOM 935 C C . TYR A 1 115 ? -0.039 0.091 -11.682 1.00 96.50 115 TYR A C 1
ATOM 937 O O . TYR A 1 115 ? 0.327 -0.539 -10.690 1.00 96.50 115 TYR A O 1
ATOM 945 N N . VAL A 1 116 ? 0.379 1.339 -11.893 1.00 97.50 116 VAL A N 1
ATOM 946 C CA . VAL A 1 116 ? 1.332 2.022 -11.007 1.00 97.50 116 VAL A CA 1
ATOM 947 C C . VAL A 1 116 ? 0.713 2.302 -9.636 1.00 97.50 116 VAL A C 1
ATOM 949 O O . VAL A 1 116 ? 1.364 2.060 -8.617 1.00 97.50 116 VAL A O 1
ATOM 952 N N . ILE A 1 117 ? -0.547 2.741 -9.590 1.00 96.31 117 ILE A N 1
ATOM 953 C CA . ILE A 1 117 ? -1.305 2.933 -8.342 1.00 96.31 117 ILE A CA 1
ATOM 954 C C . ILE A 1 117 ? -1.532 1.586 -7.648 1.00 96.31 117 ILE A C 1
ATOM 956 O O . ILE A 1 117 ? -1.326 1.472 -6.437 1.00 96.31 117 ILE A O 1
ATOM 960 N N . TYR A 1 118 ? -1.879 0.545 -8.408 1.00 96.44 118 TYR A N 1
ATOM 961 C CA . TYR A 1 118 ? -2.007 -0.816 -7.895 1.00 96.44 118 TYR A CA 1
ATOM 962 C C . TYR A 1 118 ? -0.710 -1.296 -7.226 1.00 96.44 118 TYR A C 1
ATOM 964 O O . TYR A 1 118 ? -0.720 -1.717 -6.065 1.00 96.44 118 TYR A O 1
ATOM 972 N N . MET A 1 119 ? 0.431 -1.144 -7.905 1.00 96.94 119 MET A N 1
ATOM 973 C CA . MET A 1 119 ? 1.747 -1.468 -7.351 1.00 96.94 119 MET A CA 1
ATOM 974 C C . MET A 1 119 ? 2.065 -0.632 -6.109 1.00 96.94 119 MET A C 1
ATOM 976 O O . MET A 1 119 ? 2.625 -1.157 -5.147 1.00 96.94 119 MET A O 1
ATOM 980 N N . GLN A 1 120 ? 1.673 0.644 -6.075 1.00 96.50 120 GLN A N 1
ATOM 981 C CA . GLN A 1 120 ? 1.832 1.494 -4.895 1.00 96.50 120 GLN A CA 1
ATOM 982 C C . GLN A 1 120 ? 1.029 0.966 -3.697 1.00 96.50 120 GLN A C 1
ATOM 984 O O . GLN A 1 120 ? 1.522 0.982 -2.564 1.00 96.50 120 GLN A O 1
ATOM 989 N N . GLY A 1 121 ? -0.190 0.472 -3.925 1.00 94.94 121 GLY A N 1
ATOM 990 C CA . GLY A 1 121 ? -0.997 -0.233 -2.928 1.00 94.94 121 GLY A CA 1
ATOM 991 C C . GLY A 1 121 ? -0.298 -1.491 -2.413 1.00 94.94 121 GLY A C 1
ATOM 992 O O . GLY A 1 121 ? -0.091 -1.626 -1.205 1.00 94.94 121 GLY A O 1
ATOM 993 N N . LEU A 1 122 ? 0.155 -2.363 -3.320 1.00 93.69 122 LEU A N 1
ATOM 994 C CA . LEU A 1 122 ? 0.865 -3.599 -2.976 1.00 93.69 122 LEU A CA 1
ATOM 995 C C . LEU A 1 122 ? 2.148 -3.350 -2.182 1.00 93.69 122 LEU A C 1
ATOM 997 O O . LEU A 1 122 ? 2.407 -4.045 -1.205 1.00 93.69 122 LEU A O 1
ATOM 1001 N N . ILE A 1 123 ? 2.947 -2.355 -2.568 1.00 93.94 123 ILE A N 1
ATOM 1002 C CA . ILE A 1 123 ? 4.190 -2.004 -1.872 1.00 93.94 123 ILE A CA 1
ATOM 1003 C C . ILE A 1 123 ? 3.899 -1.524 -0.453 1.00 93.94 123 ILE A C 1
ATOM 1005 O O . ILE A 1 123 ? 4.573 -1.949 0.481 1.00 93.94 123 ILE A O 1
ATOM 1009 N N . ASN A 1 124 ? 2.902 -0.655 -0.264 1.00 92.56 124 ASN A N 1
ATOM 1010 C CA . ASN A 1 124 ? 2.544 -0.186 1.074 1.00 92.56 124 ASN A CA 1
ATOM 1011 C C . ASN A 1 124 ? 1.953 -1.313 1.932 1.00 92.56 124 ASN A C 1
ATOM 1013 O O . ASN A 1 124 ? 2.286 -1.414 3.108 1.00 92.56 124 ASN A O 1
ATOM 1017 N N . MET A 1 125 ? 1.163 -2.209 1.343 1.00 89.38 125 MET A N 1
ATOM 1018 C CA . MET A 1 125 ? 0.667 -3.400 2.033 1.00 89.38 125 MET A CA 1
ATOM 1019 C C . MET A 1 125 ? 1.812 -4.343 2.438 1.00 89.38 125 MET A C 1
ATOM 1021 O O . MET A 1 125 ? 1.838 -4.833 3.562 1.00 89.38 125 MET A O 1
ATOM 1025 N N . ALA A 1 126 ? 2.791 -4.560 1.556 1.00 87.19 126 ALA A N 1
ATOM 1026 C CA . ALA A 1 126 ? 3.936 -5.435 1.807 1.00 87.19 126 ALA A CA 1
ATOM 1027 C C . ALA A 1 126 ? 4.960 -4.837 2.788 1.00 87.19 126 ALA A C 1
ATOM 1029 O O . ALA A 1 126 ? 5.595 -5.564 3.541 1.00 87.19 126 ALA A O 1
ATOM 1030 N N . ARG A 1 127 ? 5.095 -3.509 2.870 1.00 85.25 127 ARG A N 1
ATOM 1031 C CA . ARG A 1 127 ? 5.896 -2.864 3.931 1.00 85.25 127 ARG A CA 1
ATOM 1032 C C . ARG A 1 127 ? 5.383 -3.188 5.331 1.00 85.25 127 ARG A C 1
ATOM 1034 O O . ARG A 1 127 ? 6.160 -3.165 6.280 1.00 85.25 127 ARG A O 1
ATOM 1041 N N . ASP A 1 128 ? 4.094 -3.486 5.440 1.00 71.44 128 ASP A N 1
ATOM 1042 C CA . ASP A 1 128 ? 3.463 -3.893 6.686 1.00 71.44 128 ASP A CA 1
ATOM 1043 C C . ASP A 1 128 ? 3.449 -5.420 6.877 1.00 71.44 128 ASP A C 1
ATOM 1045 O O . ASP A 1 128 ? 3.163 -5.889 7.971 1.00 71.44 128 ASP A O 1
ATOM 1049 N N . SER A 1 129 ? 3.804 -6.232 5.868 1.00 59.06 129 SER A N 1
ATOM 1050 C CA . SER A 1 129 ? 3.674 -7.699 5.937 1.00 59.06 129 SER A CA 1
ATOM 1051 C C . SER A 1 129 ? 4.632 -8.380 6.917 1.00 59.06 129 SER A C 1
ATOM 1053 O O . SER A 1 129 ? 4.414 -9.542 7.256 1.00 59.06 129 SER A O 1
ATOM 1055 N N . ASN A 1 130 ? 5.624 -7.670 7.464 1.00 52.31 130 ASN A N 1
ATOM 1056 C CA . ASN A 1 130 ? 6.318 -8.147 8.665 1.00 52.31 130 ASN A CA 1
ATOM 1057 C C . ASN A 1 130 ? 5.326 -8.372 9.828 1.00 52.31 130 ASN A C 1
ATOM 1059 O O . ASN A 1 130 ? 5.576 -9.221 10.678 1.00 52.31 130 ASN A O 1
ATOM 1063 N N . ASN A 1 131 ? 4.170 -7.699 9.849 1.00 51.19 131 ASN A N 1
ATOM 1064 C CA . ASN A 1 131 ? 3.091 -7.901 10.821 1.00 51.19 131 ASN A CA 1
ATOM 1065 C C . ASN A 1 131 ? 2.204 -9.123 10.512 1.00 51.19 131 ASN A C 1
ATOM 1067 O O . ASN A 1 131 ? 1.615 -9.684 11.429 1.00 51.19 131 ASN A O 1
ATOM 1071 N N . LEU A 1 132 ? 2.124 -9.580 9.253 1.00 44.62 132 LEU A N 1
ATOM 1072 C CA . LEU A 1 132 ? 1.345 -10.771 8.869 1.00 44.62 132 LEU A CA 1
ATOM 1073 C C . LEU A 1 132 ? 1.947 -12.055 9.455 1.00 44.62 132 LEU A C 1
ATOM 1075 O O . LEU A 1 132 ? 1.227 -12.872 10.025 1.00 44.62 132 LEU A O 1
ATOM 1079 N N . LEU A 1 133 ? 3.273 -12.205 9.366 1.00 48.81 133 LEU A N 1
ATOM 1080 C CA . LEU A 1 133 ? 3.988 -13.316 10.003 1.00 48.81 133 LEU A CA 1
ATOM 1081 C C . LEU A 1 133 ? 3.953 -13.195 11.535 1.00 48.81 133 LEU A C 1
ATOM 1083 O O . LEU A 1 133 ? 3.689 -14.183 12.209 1.00 48.81 133 LEU A O 1
ATOM 1087 N N . GLN A 1 134 ? 4.122 -11.992 12.097 1.00 50.31 134 GLN A N 1
ATOM 1088 C CA . GLN A 1 134 ? 3.993 -11.766 13.547 1.00 50.31 134 GLN A CA 1
ATOM 1089 C C . GLN A 1 134 ? 2.586 -12.106 14.077 1.00 50.31 134 GLN A C 1
ATOM 1091 O O . GLN A 1 134 ? 2.468 -12.703 15.146 1.00 50.31 134 GLN A O 1
ATOM 1096 N N . GLY A 1 135 ? 1.535 -11.812 13.303 1.00 48.81 135 GLY A N 1
ATOM 1097 C CA . GLY A 1 135 ? 0.150 -12.160 13.625 1.00 48.81 135 GLY A CA 1
ATOM 1098 C C . GLY A 1 135 ? -0.116 -13.669 13.668 1.00 48.81 135 GLY A C 1
ATOM 1099 O O . GLY A 1 135 ? -0.898 -14.115 14.504 1.00 48.81 135 GLY A O 1
ATOM 1100 N N . LEU A 1 136 ? 0.573 -14.468 12.842 1.00 48.31 136 LEU A N 1
ATOM 1101 C CA . LEU A 1 136 ? 0.526 -15.938 12.914 1.00 48.31 136 LEU A CA 1
ATOM 1102 C C . LEU A 1 136 ? 1.212 -16.487 14.175 1.00 48.31 136 LEU A C 1
ATOM 1104 O O . LEU A 1 136 ? 0.789 -17.513 14.698 1.00 48.31 136 LEU A O 1
ATOM 1108 N N . PHE A 1 137 ? 2.224 -15.787 14.694 1.00 51.28 137 PHE A N 1
ATOM 1109 C CA . PHE A 1 137 ? 2.929 -16.155 15.928 1.00 51.28 137 PHE A CA 1
ATOM 1110 C C . PHE A 1 137 ? 2.344 -15.511 17.194 1.00 51.28 137 PHE A C 1
ATOM 1112 O O . PHE A 1 137 ? 2.953 -15.586 18.259 1.00 51.28 137 PHE A O 1
ATOM 1119 N N . GLY A 1 138 ? 1.175 -14.864 17.108 1.00 44.84 138 GLY A N 1
ATOM 1120 C CA . GLY A 1 138 ? 0.539 -14.217 18.261 1.00 44.84 138 GLY A CA 1
ATOM 1121 C C . GLY A 1 138 ? 1.345 -13.050 18.844 1.00 44.84 138 GLY A C 1
ATOM 1122 O O . GLY A 1 138 ? 1.058 -12.587 19.949 1.00 44.84 138 GLY A O 1
ATOM 1123 N N . ILE A 1 139 ? 2.346 -12.554 18.111 1.00 46.19 139 ILE A N 1
ATOM 1124 C CA . ILE A 1 139 ? 3.093 -11.361 18.484 1.00 46.19 139 ILE A CA 1
ATOM 1125 C C . ILE A 1 139 ? 2.227 -10.186 18.048 1.00 46.19 139 ILE A C 1
ATOM 1127 O O . ILE A 1 139 ? 2.140 -9.857 16.866 1.00 46.19 139 ILE A O 1
ATOM 1131 N N . ASN A 1 140 ? 1.544 -9.578 19.020 1.00 47.50 140 ASN A N 1
ATOM 1132 C CA . ASN A 1 140 ? 0.795 -8.343 18.827 1.00 47.50 140 ASN A CA 1
ATOM 1133 C C . ASN A 1 140 ? 1.781 -7.243 18.439 1.00 47.50 140 ASN A C 1
ATOM 1135 O O . ASN A 1 140 ? 2.323 -6.539 19.293 1.00 47.50 140 ASN A O 1
ATOM 1139 N N . SER A 1 141 ? 2.040 -7.097 17.146 1.00 49.59 141 SER A N 1
ATOM 1140 C CA . SER A 1 141 ? 2.761 -5.947 16.652 1.00 49.59 141 SER A CA 1
ATOM 1141 C C . SER A 1 141 ? 1.848 -4.740 16.886 1.00 49.59 141 SER A C 1
ATOM 1143 O O . SER A 1 141 ? 0.907 -4.493 16.132 1.00 49.59 141 SER A O 1
ATOM 1145 N N . ASN A 1 142 ? 2.111 -3.982 17.954 1.00 49.47 142 ASN A N 1
ATOM 1146 C CA . ASN A 1 142 ? 1.560 -2.644 18.225 1.00 49.47 142 ASN A CA 1
ATOM 1147 C C . ASN A 1 142 ? 2.014 -1.619 17.160 1.00 49.47 142 ASN A C 1
ATOM 1149 O O . ASN A 1 142 ? 2.248 -0.444 17.440 1.00 49.47 142 ASN A O 1
ATOM 1153 N N . THR A 1 143 ? 2.243 -2.074 15.936 1.00 56.56 143 THR A N 1
ATOM 1154 C CA . THR A 1 143 ? 2.968 -1.362 14.908 1.00 56.56 143 THR A CA 1
ATOM 1155 C C . THR A 1 143 ? 2.026 -0.433 14.168 1.00 56.56 143 THR A C 1
ATOM 1157 O O . THR A 1 143 ? 0.874 -0.720 13.850 1.00 56.56 143 THR A O 1
ATOM 1160 N N . ASN A 1 144 ? 2.558 0.761 13.959 1.00 62.25 144 ASN A N 1
ATOM 1161 C CA . ASN A 1 144 ? 1.924 1.895 13.329 1.00 62.25 144 ASN A CA 1
ATOM 1162 C C . ASN A 1 144 ? 1.259 1.509 11.992 1.00 62.25 144 ASN A C 1
ATOM 1164 O O . ASN A 1 144 ? 1.946 1.303 10.996 1.00 62.25 144 ASN A O 1
ATOM 1168 N N . THR A 1 145 ? -0.077 1.517 11.942 1.00 75.88 145 THR A N 1
ATOM 1169 C CA . THR A 1 145 ? -0.905 1.208 10.752 1.00 75.88 145 THR A CA 1
ATOM 1170 C C . THR A 1 145 ? -0.794 2.237 9.616 1.00 75.88 145 THR A C 1
ATOM 1172 O O . THR A 1 145 ? -1.654 2.305 8.736 1.00 75.88 145 THR A O 1
ATOM 1175 N N . LYS A 1 146 ? 0.253 3.070 9.608 1.00 87.12 146 LYS A N 1
ATOM 1176 C CA . LYS A 1 146 ? 0.498 4.100 8.594 1.00 87.12 146 LYS A CA 1
ATOM 1177 C C . LYS A 1 146 ? 0.513 3.504 7.188 1.00 87.12 146 LYS A C 1
ATOM 1179 O O . LYS A 1 146 ? -0.237 3.972 6.339 1.00 87.12 146 LYS A O 1
ATOM 1184 N N . TYR A 1 147 ? 1.313 2.464 6.953 1.00 89.00 147 TYR A N 1
ATOM 1185 C CA . TYR A 1 147 ? 1.426 1.866 5.620 1.00 89.00 147 TYR A CA 1
ATOM 1186 C C . TYR A 1 147 ? 0.151 1.130 5.199 1.00 89.00 147 TYR A C 1
ATOM 1188 O O . TYR A 1 147 ? -0.264 1.268 4.053 1.00 89.00 147 TYR A O 1
ATOM 1196 N N . VAL A 1 148 ? -0.534 0.454 6.128 1.00 89.12 148 VAL A N 1
ATOM 1197 C CA . VAL A 1 148 ? -1.850 -0.174 5.890 1.00 89.12 148 VAL A CA 1
ATOM 1198 C C . VAL A 1 148 ? -2.884 0.859 5.444 1.00 89.12 148 VAL A C 1
ATOM 1200 O O . VAL A 1 148 ? -3.602 0.646 4.469 1.00 89.12 148 VAL A O 1
ATOM 1203 N N . ARG A 1 149 ? -2.936 2.012 6.122 1.00 91.94 149 ARG A N 1
ATOM 1204 C CA . ARG A 1 149 ? -3.828 3.123 5.765 1.00 91.94 149 ARG A CA 1
ATOM 1205 C C . ARG A 1 149 ? -3.482 3.701 4.400 1.00 91.94 149 ARG A C 1
ATOM 1207 O O . ARG A 1 149 ? -4.382 3.897 3.593 1.00 91.94 149 ARG A O 1
ATOM 1214 N N . THR A 1 150 ? -2.201 3.928 4.115 1.00 93.81 150 THR A N 1
ATOM 1215 C CA . THR A 1 150 ? -1.765 4.395 2.793 1.00 93.81 150 THR A CA 1
ATOM 1216 C C . THR A 1 150 ? -2.116 3.385 1.699 1.00 93.81 150 THR A C 1
ATOM 1218 O O . THR A 1 150 ? -2.648 3.778 0.669 1.00 93.81 150 THR A O 1
ATOM 1221 N N . ALA A 1 151 ? -1.904 2.088 1.930 1.00 94.00 151 ALA A N 1
ATOM 1222 C CA . ALA A 1 151 ? -2.285 1.041 0.986 1.00 94.00 151 ALA A CA 1
ATOM 1223 C C . ALA A 1 151 ? -3.796 1.039 0.720 1.00 94.00 151 ALA A C 1
ATOM 1225 O O . ALA A 1 151 ? -4.213 0.985 -0.434 1.00 94.00 151 ALA A O 1
ATOM 1226 N N . LEU A 1 152 ? -4.611 1.156 1.776 1.00 93.62 152 LEU A N 1
ATOM 1227 C CA . LEU A 1 152 ? -6.067 1.222 1.665 1.00 93.62 152 LEU A CA 1
ATOM 1228 C C . LEU A 1 152 ? -6.498 2.408 0.796 1.00 93.62 152 LEU A C 1
ATOM 1230 O O . LEU A 1 152 ? -7.336 2.239 -0.084 1.00 93.62 152 LEU A O 1
ATOM 1234 N N . LEU A 1 153 ? -5.903 3.583 1.014 1.00 95.12 153 LEU A N 1
ATOM 1235 C CA . LEU A 1 153 ? -6.184 4.773 0.212 1.00 95.12 153 LEU A CA 1
ATOM 1236 C C . LEU A 1 153 ? -5.786 4.584 -1.256 1.00 95.12 153 LEU A C 1
ATOM 1238 O O . LEU A 1 153 ? -6.575 4.937 -2.125 1.00 95.12 153 LEU A O 1
ATOM 1242 N N . ASN A 1 154 ? -4.636 3.966 -1.541 1.00 96.00 154 ASN A N 1
ATOM 1243 C CA . ASN A 1 154 ? -4.208 3.688 -2.918 1.00 96.00 154 ASN A CA 1
ATOM 1244 C C . ASN A 1 154 ? -5.192 2.752 -3.640 1.00 96.00 154 ASN A C 1
ATOM 1246 O O . ASN A 1 154 ? -5.543 2.995 -4.791 1.00 96.00 154 ASN A O 1
ATOM 1250 N N . PHE A 1 155 ? -5.672 1.698 -2.972 1.00 96.06 155 PHE A N 1
ATOM 1251 C CA . PHE A 1 155 ? -6.652 0.787 -3.573 1.00 96.06 155 PHE A CA 1
ATOM 1252 C C . PHE A 1 155 ? -8.032 1.434 -3.738 1.00 96.06 155 PHE A C 1
ATOM 1254 O O . PHE A 1 155 ? -8.683 1.211 -4.753 1.00 96.06 155 PHE A O 1
ATOM 1261 N N . ILE A 1 156 ? -8.471 2.267 -2.789 1.00 95.12 156 ILE A N 1
ATOM 1262 C CA . ILE A 1 156 ? -9.706 3.053 -2.941 1.00 95.12 156 ILE A CA 1
ATOM 1263 C C . ILE A 1 156 ? -9.577 4.019 -4.125 1.00 95.12 156 ILE A C 1
ATOM 1265 O O . ILE A 1 156 ? -10.488 4.100 -4.944 1.00 95.12 156 ILE A O 1
ATOM 1269 N N . GLN A 1 157 ? -8.444 4.715 -4.247 1.00 95.31 157 GLN A N 1
ATOM 1270 C CA . GLN A 1 157 ? -8.164 5.588 -5.384 1.00 95.31 157 GLN A CA 1
ATOM 1271 C C . GLN A 1 157 ? -8.210 4.811 -6.703 1.00 95.31 157 GLN A C 1
ATOM 1273 O O . GLN A 1 157 ? -8.840 5.271 -7.646 1.00 95.31 157 GLN A O 1
ATOM 1278 N N . LEU A 1 158 ? -7.589 3.630 -6.767 1.00 95.50 158 LEU A N 1
ATOM 1279 C CA . LEU A 1 158 ? -7.597 2.791 -7.963 1.00 95.50 158 LEU A CA 1
ATOM 1280 C C . LEU A 1 158 ? -9.021 2.465 -8.422 1.00 95.50 158 LEU A C 1
ATOM 1282 O O . LEU A 1 158 ? -9.339 2.685 -9.583 1.00 95.50 158 LEU A O 1
ATOM 1286 N N . ILE A 1 159 ? -9.877 1.985 -7.518 1.00 95.00 159 ILE A N 1
ATOM 1287 C CA . ILE A 1 159 ? -11.252 1.591 -7.862 1.00 95.00 159 ILE A CA 1
ATOM 1288 C C . ILE A 1 159 ? -12.099 2.809 -8.241 1.00 95.00 159 ILE A C 1
ATOM 1290 O O . ILE A 1 159 ? -12.878 2.746 -9.186 1.00 95.00 159 ILE A O 1
ATOM 1294 N N . ASN A 1 160 ? -11.933 3.928 -7.534 1.00 94.56 160 ASN A N 1
ATOM 1295 C CA . ASN A 1 160 ? -12.727 5.127 -7.789 1.00 94.56 160 ASN A CA 1
ATOM 1296 C C . ASN A 1 160 ? -12.318 5.837 -9.086 1.00 94.56 160 ASN A C 1
ATOM 1298 O O . ASN A 1 160 ? -13.174 6.361 -9.793 1.00 94.56 160 ASN A O 1
ATOM 1302 N N . THR A 1 161 ? -11.018 5.900 -9.384 1.00 94.69 161 THR A N 1
ATOM 1303 C CA . THR A 1 161 ? -10.492 6.614 -10.556 1.00 94.69 161 THR A CA 1
ATOM 1304 C C . THR A 1 161 ? -10.431 5.726 -11.800 1.00 94.69 161 THR A C 1
ATOM 1306 O O . THR A 1 161 ? -10.651 6.220 -12.901 1.00 94.69 161 THR A O 1
ATOM 1309 N N . TYR A 1 162 ? -10.168 4.425 -11.644 1.00 94.38 162 TYR A N 1
ATOM 1310 C CA . TYR A 1 162 ? -10.008 3.466 -12.743 1.00 94.38 162 TYR A CA 1
ATOM 1311 C C . TYR A 1 162 ? -10.912 2.233 -12.556 1.00 94.38 162 TYR A C 1
ATOM 1313 O O . TYR A 1 162 ? -10.410 1.111 -12.450 1.00 94.38 162 TYR A O 1
ATOM 1321 N N . PRO A 1 163 ? -12.248 2.402 -12.550 1.00 93.62 163 PRO A N 1
ATOM 1322 C CA . PRO A 1 163 ? -13.191 1.312 -12.274 1.00 93.62 163 PRO A CA 1
ATOM 1323 C C . PRO A 1 163 ? -13.178 0.188 -13.322 1.00 93.62 163 PRO A C 1
ATOM 1325 O O . PRO A 1 163 ? -13.590 -0.921 -13.021 1.00 93.62 163 PRO A O 1
ATOM 1328 N N . ASN A 1 164 ? -12.694 0.460 -14.539 1.00 93.56 164 ASN A N 1
ATOM 1329 C CA . ASN A 1 164 ? -12.592 -0.529 -15.622 1.00 93.56 164 ASN A CA 1
ATOM 1330 C C . ASN A 1 164 ? -11.191 -1.160 -15.728 1.00 93.56 164 ASN A C 1
ATOM 1332 O O . ASN A 1 164 ? -10.905 -1.884 -16.680 1.00 93.56 164 ASN A O 1
ATOM 1336 N N . SER A 1 165 ? -10.281 -0.840 -14.803 1.00 94.38 165 SER A N 1
ATOM 1337 C CA . SER A 1 165 ? -8.940 -1.423 -14.790 1.00 94.38 165 SER A CA 1
ATOM 1338 C C . SER A 1 165 ? -9.004 -2.907 -14.436 1.00 94.38 165 SER A C 1
ATOM 1340 O O . SER A 1 165 ? -9.684 -3.285 -13.483 1.00 94.38 165 SER A O 1
ATOM 1342 N N . GLN A 1 166 ? -8.184 -3.731 -15.091 1.00 93.12 166 GLN A N 1
ATOM 1343 C CA . GLN A 1 166 ? -7.985 -5.139 -14.711 1.00 93.12 166 GLN A CA 1
ATOM 1344 C C . GLN A 1 166 ? -7.494 -5.325 -13.260 1.00 93.12 166 GLN A C 1
ATOM 1346 O O . GLN A 1 166 ? -7.578 -6.416 -12.701 1.00 93.12 166 GLN A O 1
ATOM 1351 N N . TYR A 1 167 ? -6.954 -4.272 -12.637 1.00 92.25 167 TYR A N 1
ATOM 1352 C CA . TYR A 1 167 ? -6.461 -4.305 -11.260 1.00 92.25 167 TYR A CA 1
ATOM 1353 C C . TYR A 1 167 ? -7.527 -3.916 -10.223 1.00 92.25 167 TYR A C 1
ATOM 1355 O O . TYR A 1 167 ? -7.297 -4.100 -9.022 1.00 92.25 167 TYR A O 1
ATOM 1363 N N . SER A 1 168 ? -8.672 -3.384 -10.664 1.00 88.19 168 SER A N 1
ATOM 1364 C CA . SER A 1 168 ? -9.727 -2.833 -9.800 1.00 88.19 168 SER A CA 1
ATOM 1365 C C . SER A 1 168 ? -10.590 -3.900 -9.109 1.00 88.19 168 SER A C 1
ATOM 1367 O O . SER A 1 168 ? -11.063 -3.670 -7.996 1.00 88.19 168 SER A O 1
ATOM 1369 N N . ASP A 1 169 ? -10.679 -5.112 -9.668 1.00 83.12 169 ASP A N 1
ATOM 1370 C CA . ASP A 1 169 ? -11.477 -6.225 -9.119 1.00 83.12 169 ASP A CA 1
ATOM 1371 C C . ASP A 1 169 ? -10.953 -6.776 -7.776 1.00 83.12 169 ASP A C 1
ATOM 1373 O O . ASP A 1 169 ? -11.584 -7.604 -7.109 1.00 83.12 169 ASP A O 1
ATOM 1377 N N . ASN A 1 170 ? -9.801 -6.293 -7.308 1.00 78.62 170 ASN A N 1
ATOM 1378 C CA . ASN A 1 170 ? -9.144 -6.755 -6.089 1.00 78.62 170 ASN A CA 1
ATOM 1379 C C . ASN A 1 170 ? -9.729 -6.154 -4.791 1.00 78.62 170 ASN A C 1
ATOM 1381 O O . ASN A 1 170 ? -8.996 -5.829 -3.851 1.00 78.62 170 ASN A O 1
ATOM 1385 N N . ILE A 1 171 ? -11.062 -6.082 -4.678 1.00 80.81 171 ILE A N 1
ATOM 1386 C CA . ILE A 1 171 ? -11.804 -5.599 -3.489 1.00 80.81 171 ILE A CA 1
ATOM 1387 C C . ILE A 1 171 ? -11.373 -6.333 -2.203 1.00 80.81 171 ILE A C 1
ATOM 1389 O O . ILE A 1 171 ? -11.414 -5.779 -1.100 1.00 80.81 171 ILE A O 1
ATOM 1393 N N . LYS A 1 172 ? -10.881 -7.570 -2.336 1.00 86.50 172 LYS A N 1
ATOM 1394 C CA . LYS A 1 172 ? -10.342 -8.378 -1.232 1.00 86.50 172 LYS A CA 1
ATOM 1395 C C . LYS A 1 172 ? -9.234 -7.657 -0.454 1.00 86.50 172 LYS A C 1
ATOM 1397 O O . LYS A 1 172 ? -9.218 -7.763 0.771 1.00 86.50 172 LYS A O 1
ATOM 1402 N N . TYR A 1 173 ? -8.361 -6.886 -1.114 1.00 89.75 173 TYR A N 1
ATOM 1403 C CA . TYR A 1 173 ? -7.314 -6.124 -0.420 1.00 89.75 173 TYR A CA 1
ATOM 1404 C C . TYR A 1 173 ? -7.900 -5.006 0.441 1.00 89.75 173 TYR A C 1
ATOM 1406 O O . TYR A 1 173 ? -7.486 -4.837 1.584 1.00 89.75 173 TYR A O 1
ATOM 1414 N N . ILE A 1 174 ? -8.914 -4.291 -0.049 1.00 91.12 174 ILE A N 1
ATOM 1415 C CA . ILE A 1 174 ? -9.603 -3.245 0.721 1.00 91.12 174 ILE A CA 1
ATOM 1416 C C . ILE A 1 174 ? -10.262 -3.845 1.962 1.00 91.12 174 ILE A C 1
ATOM 1418 O O . ILE A 1 174 ? -10.100 -3.314 3.060 1.00 91.12 174 ILE A O 1
ATOM 1422 N N . ILE A 1 175 ? -10.981 -4.959 1.805 1.00 89.88 175 ILE A N 1
ATOM 1423 C CA . ILE A 1 175 ? -11.635 -5.650 2.924 1.00 89.88 175 ILE A CA 1
ATOM 1424 C C . ILE A 1 175 ? -10.594 -6.117 3.943 1.00 89.88 175 ILE A C 1
ATOM 1426 O O . ILE A 1 175 ? -10.772 -5.906 5.144 1.00 89.88 175 ILE A O 1
ATOM 1430 N N . TYR A 1 176 ? -9.501 -6.724 3.479 1.00 88.56 176 TYR A N 1
ATOM 1431 C CA . TYR A 1 176 ? -8.406 -7.168 4.335 1.00 88.56 176 TYR A CA 1
ATOM 1432 C C . TYR A 1 176 ? -7.814 -5.997 5.136 1.00 88.56 176 TYR A C 1
ATOM 1434 O O . TYR A 1 176 ? -7.837 -6.026 6.364 1.00 88.56 176 TYR A O 1
ATOM 1442 N N . LEU A 1 177 ? -7.394 -4.923 4.461 1.00 89.62 177 LEU A N 1
ATOM 1443 C CA . LEU A 1 177 ? -6.775 -3.755 5.095 1.00 89.62 177 LEU A CA 1
ATOM 1444 C C . LEU A 1 177 ? -7.733 -3.044 6.063 1.00 89.62 177 LEU A C 1
ATOM 1446 O O . LEU A 1 177 ? -7.314 -2.635 7.146 1.00 89.62 177 LEU A O 1
ATOM 1450 N N . LYS A 1 178 ? -9.025 -2.923 5.718 1.00 90.62 178 LYS A N 1
ATOM 1451 C CA . LYS A 1 178 ? -10.049 -2.373 6.625 1.00 90.62 178 LYS A CA 1
ATOM 1452 C C . LYS A 1 178 ? -10.161 -3.197 7.905 1.00 90.62 178 LYS A C 1
ATOM 1454 O O . LYS A 1 178 ? -10.188 -2.613 8.986 1.00 90.62 178 LYS A O 1
ATOM 1459 N N . ASN A 1 179 ? -10.194 -4.526 7.795 1.00 89.12 179 ASN A N 1
ATOM 1460 C CA . ASN A 1 179 ? -10.227 -5.399 8.968 1.00 89.12 179 ASN A CA 1
ATOM 1461 C C . ASN A 1 179 ? -8.946 -5.268 9.800 1.00 89.12 179 ASN A C 1
ATOM 1463 O O . ASN A 1 179 ? -9.050 -5.094 11.009 1.00 89.12 179 ASN A O 1
ATOM 1467 N N . SER A 1 180 ? -7.765 -5.230 9.174 1.00 87.19 180 SER A N 1
ATOM 1468 C CA . SER A 1 180 ? -6.494 -5.041 9.887 1.00 87.19 180 SER A CA 1
ATOM 1469 C C . SER A 1 180 ? -6.458 -3.735 10.689 1.00 87.19 180 SER A C 1
ATOM 1471 O O . SER A 1 180 ? -6.039 -3.727 11.846 1.00 87.19 180 SER A O 1
ATOM 1473 N N . ILE A 1 181 ? -6.933 -2.623 10.114 1.00 88.31 181 ILE A N 1
ATOM 1474 C CA . ILE A 1 181 ? -6.994 -1.342 10.837 1.00 88.31 181 ILE A CA 1
ATOM 1475 C C . ILE A 1 181 ? -8.015 -1.415 11.979 1.00 88.31 181 ILE A C 1
ATOM 1477 O O . ILE A 1 181 ? -7.756 -0.895 13.064 1.00 88.31 181 ILE A O 1
ATOM 1481 N N . ALA A 1 182 ? -9.162 -2.059 11.759 1.00 91.62 182 ALA A N 1
ATOM 1482 C CA . ALA A 1 182 ? -10.196 -2.193 12.777 1.00 91.62 182 ALA A CA 1
ATOM 1483 C C . ALA A 1 182 ? -9.746 -3.077 13.956 1.00 91.62 182 ALA A C 1
ATOM 1485 O O . ALA A 1 182 ? -10.021 -2.742 15.108 1.00 91.62 182 ALA A O 1
ATOM 1486 N N . ASP A 1 183 ? -9.008 -4.157 13.696 1.00 89.44 183 ASP A N 1
ATOM 1487 C CA . ASP A 1 183 ? -8.424 -5.014 14.734 1.00 89.44 183 ASP A CA 1
ATOM 1488 C C . ASP A 1 183 ? -7.384 -4.258 15.577 1.00 89.44 183 ASP A C 1
ATOM 1490 O O . ASP A 1 183 ? -7.356 -4.400 16.803 1.00 89.44 183 ASP A O 1
ATOM 1494 N N . TYR A 1 184 ? -6.586 -3.390 14.947 1.00 87.69 184 TYR A N 1
ATOM 1495 C CA . TYR A 1 184 ? -5.667 -2.496 15.652 1.00 87.69 184 TYR A CA 1
ATOM 1496 C C . TYR A 1 184 ? -6.403 -1.471 16.532 1.00 87.69 184 TYR A C 1
ATOM 1498 O O . TYR A 1 184 ? -6.036 -1.259 17.683 1.00 87.69 184 TYR A O 1
ATOM 1506 N N . GLU A 1 185 ? -7.478 -0.846 16.047 1.00 89.94 185 GLU A N 1
ATOM 1507 C CA . GLU A 1 185 ? -8.268 0.067 16.889 1.00 89.94 185 GLU A CA 1
ATOM 1508 C C . GLU A 1 185 ? -8.939 -0.670 18.062 1.00 89.94 185 GLU A C 1
ATOM 1510 O O . GLU A 1 185 ? -8.980 -0.149 19.179 1.00 89.94 185 GLU A O 1
ATOM 1515 N N . LEU A 1 186 ? -9.385 -1.916 17.857 1.00 93.25 186 LEU A N 1
ATOM 1516 C CA . LEU A 1 186 ? -9.926 -2.756 18.926 1.00 93.25 186 LEU A CA 1
ATOM 1517 C C . LEU A 1 186 ? -8.877 -3.083 20.000 1.00 93.25 186 LEU A C 1
ATOM 1519 O O . LEU A 1 186 ? -9.220 -3.129 21.184 1.00 93.25 186 LEU A O 1
ATOM 1523 N N . SER A 1 187 ? -7.613 -3.315 19.631 1.00 90.94 187 SER A N 1
ATOM 1524 C CA . SER A 1 187 ? -6.550 -3.562 20.616 1.00 90.94 187 SER A CA 1
ATOM 1525 C C . SER A 1 187 ? -6.319 -2.335 21.504 1.00 90.94 187 SER A C 1
ATOM 1527 O O . SER A 1 187 ? -6.201 -2.472 22.724 1.00 90.94 187 SER A O 1
ATOM 1529 N N . ILE A 1 188 ? -6.382 -1.133 20.923 1.00 91.44 188 ILE A N 1
ATOM 1530 C CA . ILE A 1 188 ? -6.289 0.127 21.662 1.00 91.44 188 ILE A CA 1
ATOM 1531 C C . ILE A 1 188 ? -7.500 0.324 22.582 1.00 91.44 188 ILE A C 1
ATOM 1533 O O . ILE A 1 188 ? -7.336 0.731 23.730 1.00 91.44 188 ILE A O 1
ATOM 1537 N N . ILE A 1 189 ? -8.713 0.014 22.117 1.00 95.25 189 ILE A N 1
ATOM 1538 C CA . ILE A 1 189 ? -9.925 0.071 22.949 1.00 95.25 189 ILE A CA 1
ATOM 1539 C C . ILE A 1 189 ? -9.792 -0.842 24.169 1.00 95.25 189 ILE A C 1
ATOM 1541 O O . ILE A 1 189 ? -10.032 -0.403 25.291 1.00 95.25 189 ILE A O 1
ATOM 1545 N N . LYS A 1 190 ? -9.346 -2.088 23.971 1.00 94.69 190 LYS A N 1
ATOM 1546 C CA . LYS A 1 190 ? -9.099 -3.032 25.071 1.00 94.69 190 LYS A CA 1
ATOM 1547 C C . LYS A 1 190 ? -8.071 -2.497 26.064 1.00 94.69 190 LYS A C 1
ATOM 1549 O O . LYS A 1 190 ? -8.231 -2.704 27.263 1.00 94.69 190 LYS A O 1
ATOM 1554 N N . TYR A 1 191 ? -7.025 -1.834 25.576 1.00 93.06 191 TYR A N 1
ATOM 1555 C CA . TYR A 1 191 ? -6.022 -1.202 26.427 1.00 93.06 191 TYR A CA 1
ATOM 1556 C C . TYR A 1 191 ? -6.623 -0.062 27.263 1.00 93.06 191 TYR A C 1
ATOM 1558 O O . TYR A 1 191 ? -6.522 -0.100 28.485 1.00 93.06 191 TYR A O 1
ATOM 1566 N N . TYR A 1 192 ? -7.328 0.892 26.645 1.00 94.81 192 TYR A N 1
ATOM 1567 C CA . TYR A 1 192 ? -7.961 1.996 27.381 1.00 94.81 192 TYR A CA 1
ATOM 1568 C C . TYR A 1 192 ? -9.012 1.526 28.382 1.00 94.81 192 TYR A C 1
ATOM 1570 O O . TYR A 1 192 ? -9.111 2.103 29.460 1.00 94.81 192 TYR A O 1
ATOM 1578 N N . TYR A 1 193 ? -9.757 0.470 28.053 1.00 96.19 193 TYR A N 1
ATOM 1579 C CA . TYR A 1 193 ? -10.716 -0.126 28.975 1.00 96.19 193 TYR A CA 1
ATOM 1580 C C . TYR A 1 193 ? -10.025 -0.707 30.218 1.00 96.19 193 TYR A C 1
ATOM 1582 O O . TYR A 1 193 ? -10.486 -0.483 31.331 1.00 96.19 193 TYR A O 1
ATOM 1590 N N . LYS A 1 194 ? -8.884 -1.397 30.0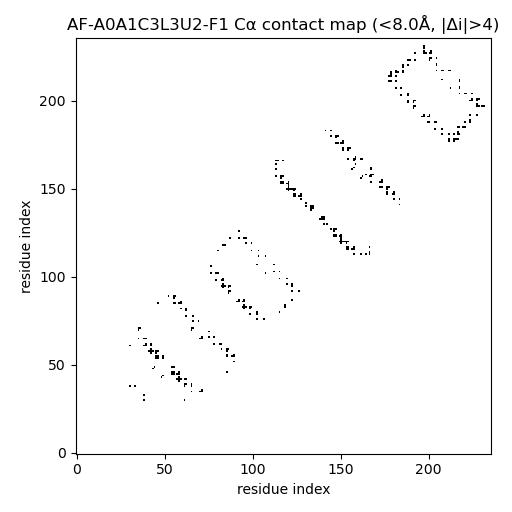55 1.00 95.25 194 LYS A N 1
ATOM 1591 C CA . LYS A 1 194 ? -8.076 -1.893 31.188 1.00 95.25 194 LYS A CA 1
ATOM 1592 C C . LYS A 1 194 ? -7.514 -0.768 32.057 1.00 95.25 194 LYS A C 1
ATOM 1594 O O . LYS A 1 194 ? -7.327 -0.970 33.247 1.00 95.25 194 LYS A O 1
ATOM 1599 N N . CYS A 1 195 ? -7.240 0.391 31.465 1.00 96.00 195 CYS A N 1
ATOM 1600 C CA . CYS A 1 195 ? -6.814 1.594 32.179 1.00 96.00 195 CYS A CA 1
ATOM 1601 C C . CYS A 1 195 ? -7.991 2.422 32.723 1.00 96.00 195 CYS A C 1
ATOM 1603 O O . CYS A 1 195 ? -7.785 3.579 33.073 1.00 96.00 195 CYS A O 1
ATOM 1605 N N . GLU A 1 196 ? -9.216 1.880 32.714 1.00 95.81 196 GLU A N 1
ATOM 1606 C CA . GLU A 1 196 ? -10.441 2.541 33.191 1.00 95.81 196 GLU A CA 1
ATOM 1607 C C . GLU A 1 196 ? -10.734 3.891 32.507 1.00 95.81 196 GLU A C 1
ATOM 1609 O O . GLU A 1 196 ? -11.473 4.741 33.001 1.00 95.81 196 GLU A O 1
ATOM 1614 N N . SER A 1 197 ? -10.183 4.097 31.309 1.00 97.19 197 SER A N 1
ATOM 1615 C CA . SER A 1 197 ? -10.368 5.316 30.527 1.00 97.19 197 SER A CA 1
ATOM 1616 C C . SER A 1 197 ? -11.626 5.209 29.659 1.00 97.19 197 SER A C 1
ATOM 1618 O O . SER A 1 197 ? -11.573 5.185 28.427 1.00 97.19 197 SER A O 1
ATOM 1620 N N . TYR A 1 198 ? -12.787 5.125 30.307 1.00 96.88 198 TYR A N 1
ATOM 1621 C CA . TYR A 1 198 ? -14.075 4.844 29.660 1.00 96.88 198 TYR A CA 1
ATOM 1622 C C . TYR A 1 198 ? -14.489 5.911 28.630 1.00 96.88 198 TYR A C 1
ATOM 1624 O O . TYR A 1 198 ? -14.986 5.585 27.554 1.00 96.88 198 TYR A O 1
ATOM 1632 N N . ILE A 1 199 ? -14.189 7.192 28.883 1.00 96.62 199 ILE A N 1
ATOM 1633 C CA . ILE A 1 199 ? -14.425 8.277 27.910 1.00 96.62 199 ILE A CA 1
ATOM 1634 C C . ILE A 1 199 ? -13.594 8.061 26.632 1.00 96.62 199 ILE A C 1
ATOM 1636 O O . ILE A 1 199 ? -14.075 8.300 25.521 1.00 96.62 199 ILE A O 1
ATOM 1640 N N . ALA A 1 200 ? -12.343 7.606 26.766 1.00 96.31 200 ALA A N 1
ATOM 1641 C CA . ALA A 1 200 ? -11.478 7.330 25.622 1.00 96.31 200 ALA A CA 1
ATOM 1642 C C . ALA A 1 200 ? -11.950 6.100 24.837 1.00 96.31 200 ALA A C 1
ATOM 1644 O O . ALA A 1 200 ? -11.908 6.118 23.604 1.00 96.31 200 ALA A O 1
ATOM 1645 N N . VAL A 1 201 ? -12.440 5.066 25.534 1.00 97.56 201 VAL A N 1
ATOM 1646 C CA . VAL A 1 201 ? -13.102 3.913 24.908 1.00 97.56 201 VAL A CA 1
ATOM 1647 C C . VAL A 1 201 ? -14.273 4.385 24.054 1.00 97.56 201 VAL A C 1
ATOM 1649 O O . VAL A 1 201 ? -14.283 4.109 22.854 1.00 97.56 201 VAL A O 1
ATOM 1652 N N . ASN A 1 202 ? -15.188 5.173 24.623 1.00 97.00 202 ASN A N 1
ATOM 1653 C CA . ASN A 1 202 ? -16.376 5.654 23.920 1.00 97.00 202 ASN A CA 1
ATOM 1654 C C . ASN A 1 202 ? -16.031 6.430 22.647 1.00 97.00 202 ASN A C 1
ATOM 1656 O O . ASN A 1 202 ? -16.468 6.061 21.554 1.00 97.00 202 ASN A O 1
ATOM 1660 N N . LYS A 1 203 ? -15.132 7.416 22.750 1.00 96.69 203 LYS A N 1
ATOM 1661 C CA . LYS A 1 203 ? -14.668 8.203 21.595 1.00 96.69 203 LYS A CA 1
ATOM 1662 C C . LYS A 1 203 ? -14.051 7.340 20.491 1.00 96.69 203 LYS A C 1
ATOM 1664 O O . LYS A 1 203 ? -14.194 7.645 19.303 1.00 96.69 203 LYS A O 1
ATOM 1669 N N . ARG A 1 204 ? -13.332 6.273 20.853 1.00 95.75 204 ARG A N 1
ATOM 1670 C CA . ARG A 1 204 ? -12.717 5.366 19.875 1.00 95.75 204 ARG A CA 1
ATOM 1671 C C . ARG A 1 204 ? -13.724 4.438 19.220 1.00 95.75 204 ARG A C 1
ATOM 1673 O O . ARG A 1 204 ? -13.648 4.280 18.003 1.00 95.75 204 ARG A O 1
ATOM 1680 N N . VAL A 1 205 ? -14.667 3.873 19.973 1.00 96.50 205 VAL A N 1
ATOM 1681 C CA . VAL A 1 205 ? -15.727 3.033 19.395 1.00 96.50 205 VAL A CA 1
ATOM 1682 C C . VAL A 1 205 ? -16.569 3.849 18.416 1.00 96.50 205 VAL A C 1
ATOM 1684 O O . VAL A 1 205 ? -16.776 3.408 17.291 1.00 96.50 205 VAL A O 1
ATOM 1687 N N . GLU A 1 206 ? -16.952 5.076 18.772 1.00 95.31 206 GLU A N 1
ATOM 1688 C CA . GLU A 1 206 ? -17.668 5.989 17.871 1.00 95.31 206 GLU A CA 1
ATOM 1689 C C . GLU A 1 206 ? -16.892 6.271 16.580 1.00 95.31 206 GLU A C 1
ATOM 1691 O O . GLU A 1 206 ? -17.456 6.286 15.485 1.00 95.31 206 GLU A O 1
ATOM 1696 N N . LYS A 1 207 ? -15.572 6.470 16.680 1.00 94.50 207 LYS A N 1
ATOM 1697 C CA . LYS A 1 207 ? -14.715 6.625 15.500 1.00 94.50 207 LYS A CA 1
ATOM 1698 C C . LYS A 1 207 ? -14.669 5.347 14.662 1.00 94.50 207 LYS A C 1
ATOM 1700 O O . LYS A 1 207 ? -14.646 5.442 13.436 1.00 94.50 207 LYS A O 1
ATOM 1705 N N . MET A 1 208 ? -14.639 4.171 15.290 1.00 94.56 208 MET A N 1
ATOM 1706 C CA . MET A 1 208 ? -14.687 2.911 14.554 1.00 94.56 208 MET A CA 1
ATOM 1707 C C . MET A 1 208 ? -16.041 2.690 13.874 1.00 94.56 208 MET A C 1
ATOM 1709 O O . MET A 1 208 ? -16.041 2.219 12.741 1.00 94.56 208 MET A O 1
ATOM 1713 N N . LEU A 1 209 ? -17.158 3.069 14.507 1.00 93.81 209 LEU A N 1
ATOM 1714 C CA . LEU A 1 209 ? -18.499 2.982 13.916 1.00 93.81 209 LEU A CA 1
ATOM 1715 C C . LEU A 1 209 ? -18.580 3.772 12.610 1.00 93.81 209 LEU A C 1
ATOM 1717 O O . LEU A 1 209 ? -19.069 3.245 11.624 1.00 93.81 209 LEU A O 1
ATOM 1721 N N . ARG A 1 210 ? -18.014 4.984 12.574 1.00 92.31 210 ARG A N 1
ATOM 1722 C CA . ARG A 1 210 ? -18.008 5.829 11.367 1.00 92.31 210 ARG A CA 1
ATOM 1723 C C . ARG A 1 210 ? -17.115 5.311 10.233 1.00 92.31 210 ARG A C 1
ATOM 1725 O O . ARG A 1 210 ? -17.371 5.608 9.075 1.00 92.31 210 ARG A O 1
ATOM 1732 N N . ASN A 1 211 ? -16.036 4.591 10.554 1.00 89.38 211 ASN A N 1
ATOM 1733 C CA . ASN A 1 211 ? -14.959 4.314 9.591 1.00 89.38 211 ASN A CA 1
ATOM 1734 C C . ASN A 1 21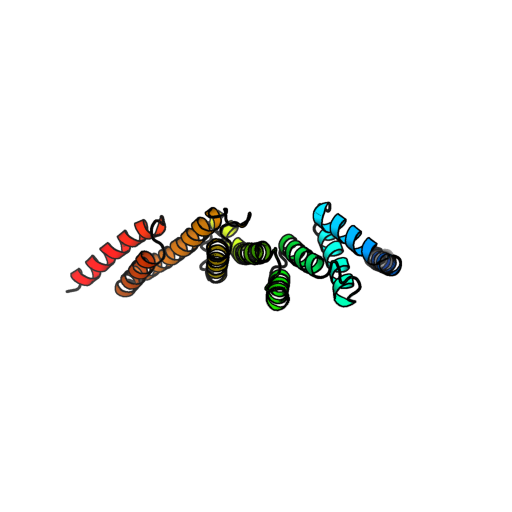1 ? -14.825 2.835 9.188 1.00 89.38 211 ASN A C 1
ATOM 1736 O O . ASN A 1 211 ? -14.236 2.535 8.147 1.00 89.38 211 ASN A O 1
ATOM 1740 N N . PHE A 1 212 ? -15.309 1.906 10.016 1.00 88.44 212 PHE A N 1
ATOM 1741 C CA . PHE A 1 212 ? -15.076 0.462 9.884 1.00 88.44 212 PHE A CA 1
ATOM 1742 C C . PHE A 1 212 ? -16.364 -0.345 10.072 1.00 88.44 212 PHE A C 1
ATOM 1744 O O . PHE A 1 212 ? -16.367 -1.403 10.719 1.00 88.44 212 PHE A O 1
ATOM 1751 N N . GLU A 1 213 ? -17.454 0.150 9.486 1.00 83.00 213 GLU A N 1
ATOM 1752 C CA . GLU A 1 213 ? -18.713 -0.583 9.380 1.00 83.00 213 GLU A CA 1
ATOM 1753 C C . GLU A 1 213 ? -18.477 -1.988 8.800 1.00 83.00 213 GLU A C 1
ATOM 1755 O O . GLU A 1 213 ? -17.582 -2.211 7.980 1.00 83.00 213 GLU A O 1
ATOM 1760 N N . ASN A 1 214 ? -19.273 -2.959 9.252 1.00 84.88 214 ASN A N 1
ATOM 1761 C CA . ASN A 1 214 ? -19.243 -4.357 8.799 1.00 84.88 214 ASN A CA 1
ATOM 1762 C C . ASN A 1 214 ? -17.945 -5.146 9.069 1.00 84.88 214 ASN A C 1
ATOM 1764 O O . ASN A 1 214 ? -17.805 -6.277 8.601 1.00 84.88 214 ASN A O 1
ATOM 1768 N N . THR A 1 215 ? -17.010 -4.620 9.865 1.00 90.94 215 THR A N 1
ATOM 1769 C CA . THR A 1 215 ? -15.854 -5.404 10.336 1.00 90.94 215 THR A CA 1
ATOM 1770 C C . THR A 1 215 ? -16.239 -6.351 11.480 1.00 90.94 215 THR A C 1
ATOM 1772 O O . THR A 1 215 ? -17.239 -6.167 12.170 1.00 90.94 215 THR A O 1
ATOM 1775 N N . LYS A 1 216 ? -15.455 -7.404 11.743 1.00 91.00 216 LYS A N 1
ATOM 1776 C CA . LYS A 1 216 ? -15.679 -8.238 12.947 1.00 91.00 216 LYS A CA 1
ATOM 1777 C C . LYS A 1 216 ? -15.263 -7.508 14.229 1.00 91.00 216 LYS A C 1
ATOM 1779 O O . LYS A 1 216 ? -15.840 -7.745 15.290 1.00 91.00 216 LYS A O 1
ATOM 1784 N N . ALA A 1 217 ? -14.274 -6.621 14.126 1.00 92.38 217 ALA A N 1
ATOM 1785 C CA . ALA A 1 217 ? -13.734 -5.864 15.246 1.00 92.38 217 ALA A CA 1
ATOM 1786 C C . ALA A 1 217 ? -14.764 -4.906 15.861 1.00 92.38 217 ALA A C 1
ATOM 1788 O O . ALA A 1 217 ? -14.849 -4.832 17.085 1.00 92.38 217 ALA A O 1
ATOM 1789 N N . ILE A 1 218 ? -15.597 -4.242 15.045 1.00 94.31 218 ILE A N 1
ATOM 1790 C CA . ILE A 1 218 ? -16.614 -3.310 15.559 1.00 94.31 218 ILE A CA 1
ATOM 1791 C C . ILE A 1 218 ? -17.636 -4.004 16.464 1.00 94.31 218 ILE A C 1
ATOM 1793 O O . ILE A 1 218 ? -17.966 -3.484 17.524 1.00 94.31 218 ILE A O 1
ATOM 1797 N N . LYS A 1 219 ? -18.054 -5.232 16.123 1.00 92.56 219 LYS A N 1
ATOM 1798 C CA . LYS A 1 219 ? -18.979 -6.022 16.954 1.00 92.56 219 LYS A CA 1
ATOM 1799 C C . LYS A 1 219 ? -18.401 -6.290 18.345 1.00 92.56 219 LYS A C 1
ATOM 1801 O O . LYS A 1 219 ? -19.110 -6.204 19.337 1.00 92.56 219 LYS A O 1
ATOM 1806 N N . LYS A 1 220 ? -17.095 -6.568 18.424 1.00 95.62 220 LYS A N 1
ATOM 1807 C CA . LYS A 1 220 ? -16.385 -6.740 19.702 1.00 95.62 220 LYS A CA 1
ATOM 1808 C C . LYS A 1 220 ? -16.192 -5.411 20.436 1.00 95.62 220 LYS A C 1
ATOM 1810 O O . LYS A 1 220 ? -16.192 -5.397 21.659 1.00 95.62 220 LYS A O 1
ATOM 1815 N N . ALA A 1 221 ? -16.003 -4.312 19.709 1.00 96.56 221 ALA A N 1
ATOM 1816 C CA . ALA A 1 221 ? -15.828 -2.980 20.279 1.00 96.56 221 ALA A CA 1
ATOM 1817 C C . ALA A 1 221 ? -17.113 -2.463 20.952 1.00 96.56 221 ALA A C 1
ATOM 1819 O O . ALA A 1 221 ? -17.028 -1.826 21.998 1.00 96.56 221 ALA A O 1
ATOM 1820 N N . LEU A 1 222 ? -18.288 -2.797 20.404 1.00 95.81 222 LEU A N 1
ATOM 1821 C CA . LEU A 1 222 ? -19.591 -2.439 20.980 1.00 95.81 222 LEU A CA 1
ATOM 1822 C C . LEU A 1 222 ? -19.793 -2.984 22.402 1.00 95.81 222 LEU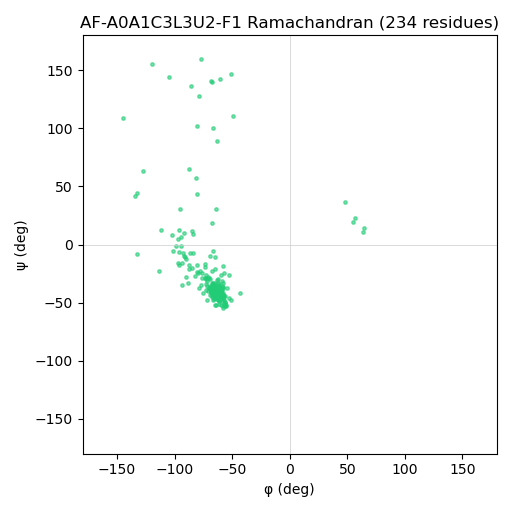 A C 1
ATOM 1824 O O . LEU A 1 222 ? -20.328 -2.272 23.242 1.00 95.81 222 LEU A O 1
ATOM 1828 N N . PHE A 1 223 ? -19.276 -4.177 22.710 1.00 96.31 223 PHE A N 1
ATOM 1829 C CA . PHE A 1 223 ? -19.275 -4.705 24.081 1.00 96.31 223 PHE A CA 1
ATOM 1830 C C . PHE A 1 223 ? -18.537 -3.775 25.060 1.00 96.31 223 PHE A C 1
ATOM 1832 O O . PHE A 1 223 ? -19.017 -3.495 26.155 1.00 96.31 223 PHE A O 1
ATOM 1839 N N . PHE A 1 224 ? -17.372 -3.249 24.665 1.00 97.38 224 PHE A N 1
ATOM 1840 C CA . PHE A 1 224 ? -16.619 -2.309 25.502 1.00 97.38 224 PHE A CA 1
ATOM 1841 C C . PHE A 1 224 ? -17.292 -0.939 25.594 1.00 97.38 224 PHE A C 1
ATOM 1843 O O . PHE A 1 224 ? -17.116 -0.258 26.599 1.00 97.38 224 PHE A O 1
ATOM 1850 N N . TYR A 1 225 ? -18.048 -0.538 24.572 1.00 96.69 225 TYR A N 1
ATOM 1851 C CA . TYR A 1 225 ? -18.822 0.704 24.566 1.00 96.69 225 TYR A CA 1
ATOM 1852 C C . TYR A 1 225 ? -19.933 0.671 25.612 1.00 96.69 225 TYR A C 1
ATOM 1854 O O . TYR A 1 225 ? -19.987 1.534 26.483 1.00 96.69 225 TYR A O 1
ATOM 1862 N N . GLU A 1 226 ? -20.749 -0.383 25.583 1.00 96.69 226 GLU A N 1
ATOM 1863 C CA . GLU A 1 226 ? -21.806 -0.633 26.565 1.00 96.69 226 GLU A CA 1
ATOM 1864 C C . GLU A 1 226 ? -21.237 -0.655 27.988 1.00 96.69 226 GLU A C 1
ATOM 1866 O O . GLU A 1 226 ? -21.658 0.120 28.846 1.00 96.69 226 GLU A O 1
ATOM 1871 N N . LYS A 1 227 ? -20.188 -1.455 28.217 1.00 96.38 227 LYS A N 1
ATOM 1872 C CA . LYS A 1 227 ? -19.549 -1.560 29.535 1.00 96.38 227 LYS A CA 1
ATOM 1873 C C . LYS A 1 227 ? -18.932 -0.251 30.019 1.00 96.38 227 LYS A C 1
ATOM 1875 O O . LYS A 1 227 ? -18.928 0.022 31.216 1.00 96.38 227 LYS A O 1
ATOM 1880 N N . SER A 1 228 ? -18.416 0.564 29.106 1.00 96.12 228 SER A N 1
ATOM 1881 C CA . SER A 1 228 ? -17.868 1.878 29.445 1.00 96.12 228 SER A CA 1
ATOM 1882 C C . SER A 1 228 ? -18.962 2.856 29.868 1.00 96.12 228 SER A C 1
ATOM 1884 O O . SER A 1 228 ? -18.751 3.606 30.817 1.00 96.12 228 SER A O 1
ATOM 1886 N N . TYR A 1 229 ? -20.139 2.827 29.235 1.00 95.25 229 TYR A N 1
ATOM 1887 C CA . TYR A 1 229 ? -21.282 3.613 29.704 1.00 95.25 229 TYR A CA 1
ATOM 1888 C C . TYR A 1 229 ? -21.777 3.158 31.072 1.00 95.25 229 TYR A C 1
ATOM 1890 O O . TYR A 1 229 ? -21.933 4.008 31.943 1.00 95.25 229 TYR A O 1
ATOM 1898 N N . GLU A 1 230 ? -21.944 1.851 31.300 1.00 94.69 230 GLU A N 1
ATOM 1899 C CA . GLU A 1 230 ? -22.307 1.327 32.627 1.00 94.69 230 GLU A CA 1
ATOM 1900 C C . GLU A 1 230 ? -21.363 1.873 33.710 1.00 94.69 230 GLU A C 1
ATOM 1902 O O . GLU A 1 230 ? -21.812 2.400 34.722 1.00 94.69 230 GLU A O 1
ATOM 1907 N N . LYS A 1 231 ? -20.046 1.830 33.480 1.00 93.75 231 LYS A N 1
ATOM 1908 C CA . LYS A 1 231 ? -19.046 2.326 34.438 1.00 93.75 231 LYS A CA 1
ATOM 1909 C C . LYS A 1 231 ? -19.081 3.837 34.658 1.00 93.75 231 LYS A C 1
ATOM 1911 O O . LYS A 1 231 ? -18.813 4.282 35.768 1.00 93.75 231 LYS A O 1
ATOM 1916 N N . LEU A 1 232 ? -19.396 4.622 33.630 1.00 92.00 232 LEU A N 1
ATOM 1917 C CA . LEU A 1 232 ? -19.509 6.077 33.761 1.00 92.00 232 LEU A CA 1
ATOM 1918 C C . LEU A 1 232 ? -20.760 6.494 34.543 1.00 92.00 232 LEU A C 1
ATOM 1920 O O . LEU A 1 232 ? -20.691 7.459 35.297 1.00 92.00 232 LEU A O 1
ATOM 1924 N N . TYR A 1 233 ? -21.870 5.769 34.388 1.00 86.06 233 TYR A N 1
ATOM 1925 C CA . TYR A 1 233 ? -23.129 6.067 35.078 1.00 86.06 233 TYR A CA 1
ATOM 1926 C C . TYR A 1 233 ? -23.255 5.414 36.464 1.00 86.06 233 TYR A C 1
ATOM 1928 O O . TYR A 1 233 ? -24.070 5.872 37.250 1.00 86.06 233 TYR A O 1
ATOM 1936 N N . LEU A 1 234 ? -22.452 4.391 36.787 1.00 68.50 234 LEU A N 1
ATOM 1937 C CA . LEU A 1 234 ? -22.387 3.770 38.125 1.00 68.50 234 LEU A CA 1
ATOM 1938 C C . LEU A 1 234 ? -21.454 4.501 39.112 1.00 68.50 234 LEU A C 1
ATOM 1940 O O . LEU A 1 234 ? -21.391 4.122 40.278 1.00 68.50 234 LEU A O 1
ATOM 1944 N N . ASN A 1 235 ? -20.702 5.505 38.650 1.00 57.72 235 ASN A N 1
ATOM 1945 C CA . ASN A 1 235 ? -19.805 6.321 39.482 1.00 57.72 235 ASN A CA 1
ATOM 1946 C C . ASN A 1 235 ? -20.450 7.647 39.949 1.00 57.72 235 ASN A C 1
ATOM 1948 O O . ASN A 1 235 ? -19.743 8.528 40.442 1.00 57.72 235 ASN A O 1
ATOM 1952 N N . TYR A 1 236 ? -21.769 7.777 39.788 1.00 43.31 236 TYR A N 1
ATOM 1953 C CA . TYR A 1 236 ? -22.632 8.819 40.351 1.00 43.31 236 TYR A CA 1
ATOM 1954 C C . TYR A 1 236 ? -23.761 8.154 41.139 1.00 43.31 236 TYR A C 1
ATOM 1956 O O . TYR A 1 236 ? -24.226 8.785 42.112 1.00 43.31 236 TYR A O 1
#

Radius of gyration: 26.47 Å; Cα contacts (8 Å, |Δi|>4): 204; chains: 1; bounding box: 81×42×69 Å